Protein AF-A0A955B813-F1 (afdb_monomer_lite)

pLDDT: mean 74.56, std 20.33, range [25.52, 96.94]

Radius of gyration: 30.07 Å; chains: 1; bounding box: 102×84×74 Å

Foldseek 3Di:
DDDDDDDPDPDPDDDDDDDDPPPLPPQQLPPVSPNDNFQVSVQVLLVCLVVFPQVNVRVPPSGSAQVSLLCSACPRLVAALCPLGSPRDNDVVQVCQLVVLVQEPHPAFDTSNNQPSSSPRGHYPQSCVQGVDSRRFDRDDDDDDDDDDPPQRDQQLPLVSPNDNDQVSQLVLLVQLVVPDFDVSQVPVPPSHSAQVSLLCSQCVRLVAALCQLVSPQAREPVLVVQLVVLVQEPVPAFDTSSNQPSRSPRGHYVVSVVVRVVTGDYPPDGSPPDDPPPPPDCVVVVVVVVVVVVVVVVVVVVVVVVVVPPPDDDDD

Structure (mmCIF, N/CA/C/O backbone):
data_AF-A0A955B813-F1
#
_entry.id   AF-A0A955B813-F1
#
loop_
_atom_site.group_PDB
_atom_site.id
_atom_site.type_symbol
_atom_site.label_atom_id
_atom_site.label_alt_id
_atom_site.label_comp_id
_atom_site.label_asym_id
_atom_site.label_entity_id
_atom_site.label_seq_id
_atom_site.pdbx_PDB_ins_code
_atom_site.Cartn_x
_atom_site.Cartn_y
_atom_site.Cartn_z
_atom_site.occupancy
_atom_site.B_iso_or_equiv
_atom_site.auth_seq_id
_atom_site.auth_comp_id
_atom_site.auth_asym_id
_atom_site.auth_atom_id
_atom_site.pdbx_PDB_model_num
ATOM 1 N N . MET A 1 1 ? -25.768 -20.934 -40.808 1.00 38.19 1 MET A N 1
ATOM 2 C CA . MET A 1 1 ? -24.631 -21.877 -40.779 1.00 38.19 1 MET A CA 1
ATOM 3 C C . MET A 1 1 ? -23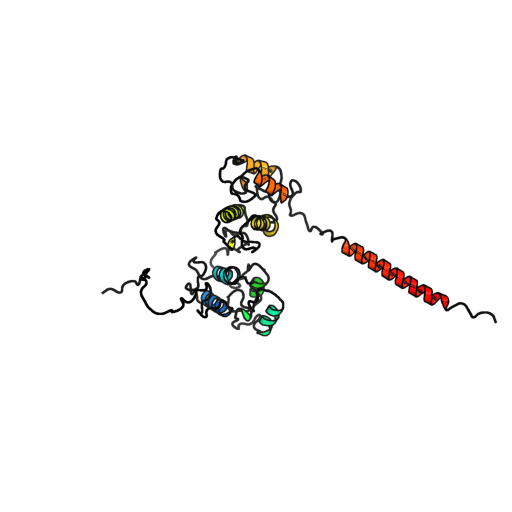.677 -21.358 -39.718 1.00 38.19 1 MET A C 1
ATOM 5 O O . MET A 1 1 ? -23.177 -20.253 -39.851 1.00 38.19 1 MET A O 1
ATOM 9 N N . PHE A 1 2 ? -23.651 -22.056 -38.587 1.00 33.91 2 PHE A N 1
ATOM 10 C CA . PHE A 1 2 ? -23.151 -21.607 -37.288 1.00 33.91 2 PHE A CA 1
ATOM 11 C C . PHE A 1 2 ? -21.616 -21.505 -37.256 1.00 33.91 2 PHE A C 1
ATOM 13 O O . PHE A 1 2 ? -20.950 -22.476 -37.601 1.00 33.91 2 PHE A O 1
ATOM 20 N N . LEU A 1 3 ? -21.067 -20.391 -36.760 1.00 36.25 3 LEU A N 1
ATOM 21 C CA . LEU A 1 3 ? -19.760 -20.386 -36.097 1.00 36.25 3 LEU A CA 1
ATOM 22 C C . LEU A 1 3 ? -19.994 -20.152 -34.604 1.00 36.25 3 LEU A C 1
ATOM 24 O O . LEU A 1 3 ? -20.399 -19.082 -34.158 1.00 36.25 3 LEU A O 1
ATOM 28 N N . THR A 1 4 ? -19.827 -21.233 -33.858 1.00 37.75 4 THR A N 1
ATOM 29 C CA . THR A 1 4 ? -20.052 -21.362 -32.424 1.00 37.75 4 THR A CA 1
ATOM 30 C C . THR A 1 4 ? -18.904 -20.774 -31.610 1.00 37.75 4 THR A C 1
ATOM 32 O O . THR A 1 4 ? -17.737 -21.092 -31.830 1.00 37.75 4 THR A O 1
ATOM 35 N N . LYS A 1 5 ? -19.299 -19.970 -30.619 1.00 39.78 5 LYS A N 1
ATOM 36 C CA . LYS A 1 5 ? -18.559 -19.565 -29.419 1.00 39.78 5 LYS A CA 1
ATOM 37 C C . LYS A 1 5 ? -17.674 -20.702 -28.884 1.00 39.78 5 LYS A C 1
ATOM 39 O O . LYS A 1 5 ? -18.194 -21.765 -28.544 1.00 39.78 5 LYS A O 1
ATOM 44 N N . ARG A 1 6 ? -16.367 -20.469 -28.743 1.00 38.31 6 ARG A N 1
ATOM 45 C CA . ARG A 1 6 ? -15.503 -21.300 -27.893 1.00 38.31 6 ARG A CA 1
ATOM 46 C C . ARG A 1 6 ? -15.611 -20.784 -26.461 1.00 38.31 6 ARG A C 1
ATOM 48 O O . ARG A 1 6 ? -14.938 -19.837 -26.084 1.00 38.31 6 ARG A O 1
ATOM 55 N N . PHE A 1 7 ? -16.514 -21.393 -25.701 1.00 32.94 7 PHE A N 1
ATOM 56 C CA . PHE A 1 7 ? -16.457 -21.387 -24.245 1.00 32.94 7 PHE A CA 1
ATOM 57 C C . PHE A 1 7 ? -15.224 -22.190 -23.816 1.00 32.94 7 PHE A C 1
ATOM 59 O O . PHE A 1 7 ? -15.042 -23.320 -24.275 1.00 32.94 7 PHE A O 1
ATOM 66 N N . LEU A 1 8 ? -14.387 -21.614 -22.953 1.00 33.66 8 LEU A N 1
ATOM 67 C CA . LEU A 1 8 ? -13.347 -22.348 -22.242 1.00 33.66 8 LEU A CA 1
ATOM 68 C C . LEU A 1 8 ? -14.061 -23.281 -21.249 1.00 33.66 8 LEU A C 1
ATOM 70 O O . LEU A 1 8 ? -14.577 -22.849 -20.222 1.00 33.66 8 LEU A O 1
ATOM 74 N N . ALA A 1 9 ? -14.206 -24.549 -21.625 1.00 30.33 9 ALA A N 1
ATOM 75 C CA . ALA A 1 9 ? -14.771 -25.577 -20.768 1.00 30.33 9 ALA A CA 1
ATOM 76 C C . ALA A 1 9 ? -13.697 -26.051 -19.782 1.00 30.33 9 ALA A C 1
ATOM 78 O O . ALA A 1 9 ? -12.630 -26.506 -20.191 1.00 30.33 9 ALA A O 1
ATOM 79 N N . ILE A 1 10 ? -14.017 -25.969 -18.490 1.00 41.56 10 ILE A N 1
ATOM 80 C CA . ILE A 1 10 ? -13.326 -26.667 -17.404 1.00 41.56 10 ILE A CA 1
ATOM 81 C C . ILE A 1 10 ? -13.363 -28.164 -17.729 1.00 41.56 10 ILE A C 1
ATOM 83 O O . ILE A 1 10 ? -14.408 -28.808 -17.631 1.00 41.56 10 ILE A O 1
ATOM 87 N N . ALA A 1 11 ? -12.230 -28.718 -18.153 1.00 34.38 11 ALA A N 1
ATOM 88 C CA . ALA A 1 11 ? -12.056 -30.151 -18.310 1.00 34.38 11 ALA A CA 1
ATOM 89 C C . ALA A 1 11 ? -11.338 -30.687 -17.067 1.00 34.38 11 ALA A C 1
ATOM 91 O O . ALA A 1 11 ? -10.121 -30.577 -16.942 1.00 34.38 11 ALA A O 1
ATOM 92 N N . VAL A 1 12 ? -12.099 -31.297 -16.155 1.00 39.91 12 VAL A N 1
ATOM 93 C CA . VAL A 1 12 ? -11.545 -32.264 -15.200 1.00 39.91 12 VAL A CA 1
ATOM 94 C C . VAL A 1 12 ? -11.114 -33.475 -16.027 1.00 39.91 12 VAL A C 1
ATOM 96 O O . VAL A 1 12 ? -11.929 -34.332 -16.366 1.00 39.9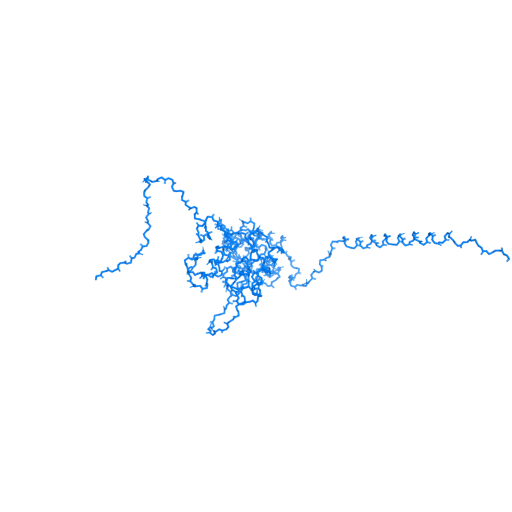1 12 VAL A O 1
ATOM 99 N N . VAL A 1 13 ? -9.846 -33.508 -16.435 1.00 39.25 13 VAL A N 1
ATOM 100 C CA . VAL A 1 13 ? -9.274 -34.662 -17.132 1.00 39.25 13 VAL A CA 1
ATOM 101 C C . VAL A 1 13 ? -8.875 -35.699 -16.089 1.00 39.25 13 VAL A C 1
ATOM 103 O O . VAL A 1 13 ? -7.989 -35.491 -15.265 1.00 39.25 13 VAL A O 1
ATOM 106 N N . SER A 1 14 ? -9.577 -36.827 -16.143 1.00 40.47 14 SER A N 1
ATOM 107 C CA . SER A 1 14 ? -9.301 -38.064 -15.424 1.00 40.47 14 SER A CA 1
ATOM 108 C C . SER A 1 14 ? -7.860 -38.532 -15.635 1.00 40.47 14 SER A C 1
ATOM 110 O O . SER A 1 14 ? -7.397 -38.667 -16.768 1.00 40.47 14 SER A O 1
ATOM 112 N N . ALA A 1 15 ? -7.179 -38.825 -14.530 1.00 46.91 15 ALA A N 1
ATOM 113 C CA . ALA A 1 15 ? -5.824 -39.346 -14.505 1.00 46.91 15 ALA A CA 1
ATOM 114 C C . ALA A 1 15 ? -5.739 -40.730 -15.167 1.00 46.91 15 ALA A C 1
ATOM 116 O O . ALA A 1 15 ? -6.202 -41.713 -14.593 1.00 46.91 15 ALA A O 1
ATOM 117 N N . GLN A 1 16 ? -5.096 -40.817 -16.335 1.00 39.56 16 GLN A N 1
ATOM 118 C CA . GLN A 1 16 ? -4.438 -42.041 -16.795 1.00 39.56 16 GLN A CA 1
ATOM 119 C C . GLN A 1 16 ? -3.380 -41.743 -17.873 1.00 39.56 16 GLN A C 1
ATOM 121 O O . GLN A 1 16 ? -3.688 -41.423 -19.014 1.00 39.56 16 GLN A O 1
ATOM 126 N N . ALA A 1 17 ? -2.123 -41.894 -17.447 1.00 44.94 17 ALA A N 1
ATOM 127 C CA . ALA A 1 17 ? -0.928 -42.238 -18.218 1.00 44.94 17 ALA A CA 1
ATOM 128 C C . ALA A 1 17 ? -0.548 -41.382 -19.443 1.00 44.94 17 ALA A C 1
ATOM 130 O O . ALA A 1 17 ? -0.755 -41.792 -20.577 1.00 44.94 17 ALA A O 1
ATOM 131 N N . PHE A 1 18 ? 0.209 -40.308 -19.205 1.00 42.81 18 PHE A N 1
ATOM 132 C CA . PHE A 1 18 ? 1.365 -39.949 -20.036 1.00 42.81 18 PHE A CA 1
ATOM 133 C C . PHE A 1 18 ? 2.499 -39.485 -19.116 1.00 42.81 18 PHE A C 1
ATOM 135 O O . PHE A 1 18 ? 2.242 -38.897 -18.068 1.00 42.81 18 PHE A O 1
ATOM 142 N N . GLY A 1 19 ? 3.733 -39.857 -19.469 1.00 35.28 19 GLY A N 1
ATOM 143 C CA . GLY A 1 19 ? 4.932 -39.714 -18.646 1.00 35.28 19 GLY A CA 1
ATOM 144 C C . GLY A 1 19 ? 5.132 -38.314 -18.076 1.00 35.28 19 GLY A C 1
ATOM 145 O O . GLY A 1 19 ? 4.646 -37.338 -18.636 1.00 35.28 19 GLY A O 1
ATOM 146 N N . SER A 1 20 ? 5.857 -38.271 -16.959 1.00 46.12 20 SER A N 1
ATOM 147 C CA . SER A 1 20 ? 6.290 -37.112 -16.176 1.00 46.12 20 SER A CA 1
ATOM 148 C C . SER A 1 20 ? 6.720 -35.912 -17.027 1.00 46.12 20 SER A C 1
ATOM 150 O O . SER A 1 20 ? 7.905 -35.636 -17.204 1.00 46.12 20 SER A O 1
ATOM 152 N N . ARG A 1 21 ? 5.744 -35.179 -17.553 1.00 45.16 21 ARG A N 1
ATOM 153 C CA . ARG A 1 21 ? 5.890 -33.795 -17.960 1.00 45.16 21 ARG A CA 1
ATOM 154 C C . ARG A 1 21 ? 5.712 -33.050 -16.652 1.00 45.16 21 ARG A C 1
ATOM 156 O O . ARG A 1 21 ? 4.610 -33.062 -16.107 1.00 45.16 21 ARG A O 1
ATOM 163 N N . ALA A 1 22 ? 6.814 -32.550 -16.093 1.00 47.47 22 ALA A N 1
ATOM 164 C CA . ALA A 1 22 ? 6.755 -31.610 -14.985 1.00 47.47 22 ALA A CA 1
ATOM 165 C C . ALA A 1 22 ? 5.645 -30.613 -15.325 1.00 47.47 22 ALA A C 1
ATOM 167 O O . ALA A 1 22 ? 5.671 -30.018 -16.406 1.00 47.47 22 ALA A O 1
ATOM 168 N N . LEU A 1 23 ? 4.605 -30.551 -14.492 1.00 48.22 23 LEU A N 1
ATOM 169 C CA . LEU A 1 23 ? 3.680 -29.434 -14.561 1.00 48.22 23 LEU A CA 1
ATOM 170 C C . LEU A 1 23 ? 4.587 -28.229 -14.357 1.00 48.22 23 LEU A C 1
ATOM 172 O O . LEU A 1 23 ? 5.196 -28.134 -13.295 1.00 48.22 23 LEU A O 1
ATOM 176 N N . ALA A 1 24 ? 4.806 -27.440 -15.414 1.00 52.75 24 ALA A N 1
ATOM 177 C CA . ALA A 1 24 ? 5.532 -26.190 -15.289 1.00 52.75 24 ALA A CA 1
ATOM 178 C C . ALA A 1 24 ? 4.859 -25.462 -14.131 1.00 52.75 24 ALA A C 1
ATOM 180 O O . ALA A 1 24 ? 3.637 -25.285 -14.150 1.00 52.75 24 ALA A O 1
ATOM 181 N N . GLU A 1 25 ? 5.623 -25.223 -13.072 1.00 57.16 25 GLU A N 1
ATOM 182 C CA . GLU A 1 25 ? 5.147 -24.460 -11.938 1.00 57.16 25 GLU A CA 1
ATOM 183 C C . GLU A 1 25 ? 4.685 -23.130 -12.519 1.00 57.16 25 GLU A C 1
ATOM 185 O O . GLU A 1 25 ? 5.474 -22.414 -13.128 1.00 57.16 25 GLU A O 1
ATOM 190 N N . ILE A 1 26 ? 3.378 -22.875 -12.477 1.00 69.19 26 ILE A N 1
ATOM 191 C CA . ILE A 1 26 ? 2.852 -21.589 -12.911 1.00 69.19 26 ILE A CA 1
ATOM 192 C C . ILE A 1 26 ? 3.290 -20.623 -11.821 1.00 69.19 26 ILE A C 1
ATOM 194 O O . ILE A 1 26 ? 2.676 -20.592 -10.756 1.00 69.19 26 ILE A O 1
ATOM 198 N N . ILE A 1 27 ? 4.386 -19.911 -12.067 1.00 83.50 27 ILE A N 1
ATOM 199 C CA . ILE A 1 27 ? 4.869 -18.846 -11.199 1.00 83.50 27 ILE A CA 1
ATOM 200 C C . ILE A 1 27 ? 4.044 -17.607 -11.565 1.00 83.50 27 ILE A C 1
ATOM 202 O O . ILE A 1 27 ? 4.141 -17.132 -12.695 1.00 83.50 27 ILE A O 1
ATOM 206 N N . PRO A 1 28 ? 3.181 -17.087 -10.673 1.00 82.06 28 PRO A N 1
ATOM 207 C CA . PRO A 1 28 ? 2.435 -15.868 -10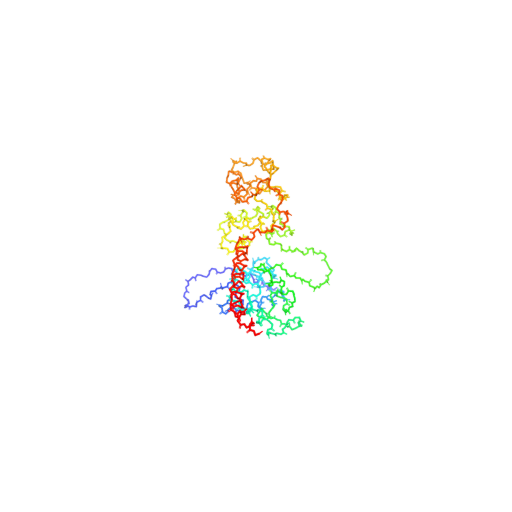.966 1.00 82.06 28 PRO A CA 1
ATOM 208 C C . PRO A 1 28 ? 3.404 -14.732 -11.312 1.00 82.06 28 PRO A C 1
ATOM 210 O O . PRO A 1 28 ? 4.398 -14.550 -10.612 1.00 82.06 28 PRO A O 1
ATOM 213 N N . GLY A 1 29 ? 3.137 -13.984 -12.379 1.00 86.62 29 GLY A N 1
ATOM 214 C CA . GLY A 1 29 ? 4.029 -12.921 -12.850 1.00 86.62 29 GLY A CA 1
ATOM 215 C C . GLY A 1 29 ? 5.210 -13.373 -13.720 1.00 86.62 29 GLY A C 1
ATOM 216 O O . GLY A 1 29 ? 5.896 -12.501 -14.228 1.00 86.62 29 GLY A O 1
ATOM 217 N N . ASP A 1 30 ? 5.440 -14.672 -13.940 1.00 93.00 30 ASP A N 1
ATOM 218 C CA . ASP A 1 30 ? 6.329 -15.156 -15.014 1.00 93.00 30 ASP A CA 1
ATOM 219 C C . ASP A 1 30 ? 5.538 -15.161 -16.331 1.00 93.00 30 ASP A C 1
ATOM 221 O O . ASP A 1 30 ? 4.790 -16.097 -16.643 1.00 93.00 30 ASP A O 1
ATOM 225 N N . PHE A 1 31 ? 5.630 -14.061 -17.075 1.00 91.56 31 PHE A N 1
ATOM 226 C CA . PHE A 1 31 ? 4.846 -13.844 -18.290 1.00 91.56 31 PHE A CA 1
ATOM 227 C C . PHE A 1 31 ? 5.490 -14.477 -19.519 1.00 91.56 31 PHE A C 1
ATOM 229 O O . PHE A 1 31 ? 4.793 -14.811 -20.484 1.00 91.56 31 PHE A O 1
ATOM 236 N N . ASN A 1 32 ? 6.810 -14.658 -19.502 1.00 91.31 32 ASN A N 1
ATOM 237 C CA . ASN A 1 32 ? 7.537 -15.274 -20.610 1.00 91.31 32 ASN A CA 1
ATOM 238 C C . ASN A 1 32 ? 7.642 -16.814 -20.486 1.00 91.31 32 ASN A C 1
ATOM 240 O O . ASN A 1 32 ? 8.006 -17.486 -21.459 1.00 91.31 32 ASN A O 1
ATOM 244 N N . GLY A 1 33 ? 7.265 -17.381 -19.336 1.00 91.50 33 GLY A N 1
ATOM 245 C CA . GLY A 1 33 ? 7.229 -18.814 -19.055 1.00 91.50 33 GLY A CA 1
ATOM 246 C C . GLY A 1 33 ? 8.612 -19.453 -18.928 1.00 91.50 33 GLY A C 1
ATOM 247 O O . GLY A 1 33 ? 8.750 -20.655 -19.200 1.00 91.50 33 GLY A O 1
ATOM 248 N N . ASN A 1 34 ? 9.645 -18.672 -18.593 1.00 90.81 34 ASN A N 1
ATOM 249 C CA . ASN A 1 34 ? 11.022 -19.157 -18.456 1.00 90.81 34 ASN A CA 1
ATOM 250 C C . ASN A 1 34 ? 11.288 -19.820 -17.089 1.00 90.81 34 ASN A C 1
ATOM 252 O O . ASN A 1 34 ? 12.368 -20.389 -16.890 1.00 90.81 34 ASN A O 1
ATOM 256 N N . GLY A 1 35 ? 10.308 -19.811 -16.182 1.00 89.75 35 GLY A N 1
ATOM 257 C CA . GLY A 1 35 ? 10.409 -20.360 -14.834 1.00 89.75 35 GLY A CA 1
ATOM 258 C C . GLY A 1 35 ? 11.140 -19.442 -13.854 1.00 89.75 35 GLY A C 1
ATOM 259 O O . GLY A 1 35 ? 11.557 -19.905 -12.791 1.00 89.75 35 GLY A O 1
ATOM 260 N N . MET A 1 36 ? 11.336 -18.175 -14.205 1.00 90.06 36 MET A N 1
ATOM 261 C CA . MET A 1 36 ? 11.933 -17.135 -13.377 1.00 90.06 36 MET A CA 1
ATOM 262 C C . MET A 1 36 ? 11.010 -15.923 -13.395 1.00 90.06 36 MET A C 1
ATOM 264 O O . MET A 1 36 ? 10.357 -15.648 -14.388 1.00 90.06 36 MET A O 1
ATOM 268 N N . ARG A 1 37 ? 10.949 -15.218 -12.269 1.00 91.25 37 ARG A N 1
ATOM 269 C CA . ARG A 1 37 ? 10.258 -13.938 -12.166 1.00 91.25 37 ARG A CA 1
ATOM 270 C C . ARG A 1 37 ? 11.332 -12.862 -12.102 1.00 91.25 37 ARG A C 1
ATOM 272 O O . ARG A 1 37 ? 11.965 -12.709 -11.056 1.00 91.25 37 ARG A O 1
ATOM 279 N N . ASP A 1 38 ? 11.606 -12.223 -13.234 1.00 93.25 38 ASP A N 1
ATOM 280 C CA . ASP A 1 38 ? 12.754 -11.328 -13.420 1.00 93.25 38 ASP A CA 1
ATOM 281 C C . ASP A 1 38 ? 12.385 -10.035 -14.173 1.00 93.25 38 ASP A C 1
ATOM 283 O O . ASP A 1 38 ? 11.218 -9.757 -14.448 1.00 93.25 38 ASP A O 1
ATOM 287 N N . THR A 1 39 ? 13.374 -9.187 -14.473 1.00 95.12 39 THR A N 1
ATOM 288 C CA . THR A 1 39 ? 13.121 -7.884 -15.108 1.00 95.12 39 THR A CA 1
ATOM 289 C C . THR A 1 39 ? 12.468 -8.013 -16.484 1.00 95.12 39 THR A C 1
ATOM 291 O O . THR A 1 39 ? 11.758 -7.099 -16.893 1.00 95.12 39 THR A O 1
ATOM 294 N N . ALA A 1 40 ? 12.647 -9.138 -17.188 1.00 95.56 40 ALA A N 1
ATOM 295 C CA . ALA A 1 40 ? 12.025 -9.340 -18.493 1.00 95.56 40 ALA A CA 1
ATOM 296 C C . ALA A 1 40 ? 10.498 -9.462 -18.387 1.00 95.56 40 ALA A C 1
ATOM 298 O O . ALA A 1 40 ? 9.790 -9.106 -19.328 1.00 95.56 40 ALA A O 1
ATOM 299 N N . ASP A 1 41 ? 9.971 -9.931 -17.255 1.00 95.69 41 ASP A N 1
ATOM 300 C CA . ASP A 1 41 ? 8.527 -9.955 -17.017 1.00 95.69 41 ASP A CA 1
ATOM 301 C C . ASP A 1 41 ? 7.970 -8.553 -16.755 1.00 95.69 41 ASP A C 1
ATOM 303 O O . ASP A 1 41 ? 6.884 -8.223 -17.228 1.00 95.69 41 ASP A O 1
ATOM 307 N N . LEU A 1 42 ? 8.727 -7.693 -16.067 1.00 93.88 42 LEU A N 1
ATOM 308 C CA . LEU A 1 42 ? 8.360 -6.285 -15.884 1.00 93.88 42 LEU A CA 1
ATOM 309 C C . LEU A 1 42 ? 8.392 -5.499 -17.196 1.00 93.88 42 LEU A C 1
ATOM 311 O O . LEU A 1 42 ? 7.511 -4.668 -17.430 1.00 93.88 42 LEU A O 1
ATOM 315 N N . ASP A 1 43 ? 9.346 -5.805 -18.075 1.00 95.81 43 ASP A N 1
ATOM 316 C CA . ASP A 1 43 ? 9.396 -5.239 -19.424 1.00 95.81 43 ASP A CA 1
ATOM 317 C C . ASP A 1 43 ? 8.169 -5.669 -20.248 1.00 95.81 43 ASP A C 1
ATOM 319 O O . ASP A 1 43 ? 7.555 -4.850 -20.935 1.00 95.81 43 ASP A O 1
ATOM 323 N N . LEU A 1 44 ? 7.752 -6.938 -20.140 1.00 94.75 44 LEU A N 1
ATOM 324 C CA . LEU A 1 44 ? 6.516 -7.425 -20.764 1.00 94.75 44 LEU A CA 1
ATOM 325 C C . LEU A 1 44 ? 5.269 -6.757 -20.186 1.00 94.75 44 LEU A C 1
ATOM 327 O O . LEU A 1 44 ? 4.339 -6.453 -20.934 1.00 94.75 44 LEU A O 1
ATOM 331 N N . LEU A 1 45 ? 5.251 -6.502 -18.879 1.00 92.56 45 LEU A N 1
ATOM 332 C CA . LEU A 1 45 ? 4.146 -5.818 -18.223 1.00 92.56 45 LEU A CA 1
ATOM 333 C C . LEU A 1 45 ? 4.033 -4.359 -18.689 1.00 92.56 45 LEU A C 1
ATOM 335 O O . LEU A 1 45 ? 2.930 -3.914 -18.997 1.00 92.56 45 LEU A O 1
ATOM 339 N N . ALA A 1 46 ? 5.157 -3.644 -18.832 1.00 93.56 46 ALA A N 1
ATOM 340 C CA . ALA A 1 46 ? 5.202 -2.290 -19.401 1.00 93.56 46 ALA A CA 1
ATOM 341 C C . ALA A 1 46 ? 4.664 -2.260 -20.845 1.00 93.56 46 ALA A C 1
ATOM 343 O O . ALA A 1 46 ? 3.794 -1.461 -21.197 1.00 93.56 46 ALA A O 1
ATOM 344 N N . GLU A 1 47 ? 5.126 -3.193 -21.681 1.00 94.06 47 GLU A N 1
ATOM 345 C CA . GLU A 1 47 ? 4.643 -3.358 -23.058 1.00 94.06 47 GLU A CA 1
ATOM 346 C C . GLU A 1 47 ? 3.135 -3.653 -23.107 1.00 94.06 47 GLU A C 1
ATOM 348 O O . GLU A 1 47 ? 2.396 -3.088 -23.924 1.00 94.06 47 GLU A O 1
ATOM 353 N N . GLY A 1 48 ? 2.656 -4.518 -22.213 1.00 91.75 48 GLY A N 1
ATOM 354 C CA . GLY A 1 48 ? 1.244 -4.842 -22.066 1.00 91.75 48 GLY A CA 1
ATOM 355 C C . GLY A 1 48 ? 0.407 -3.626 -21.683 1.00 91.75 48 GLY A C 1
ATOM 356 O O . GLY A 1 48 ? -0.629 -3.385 -22.302 1.00 91.75 48 GLY A O 1
ATOM 357 N N . MET A 1 49 ? 0.863 -2.832 -20.712 1.00 87.56 49 MET A N 1
ATOM 358 C CA . MET A 1 49 ? 0.161 -1.632 -20.240 1.00 87.56 49 MET A CA 1
ATOM 359 C C . MET A 1 49 ? 0.000 -0.604 -21.365 1.00 87.56 49 MET A C 1
ATOM 361 O O . MET A 1 49 ? -1.080 -0.043 -21.553 1.00 87.56 49 MET A O 1
ATOM 365 N N . VAL A 1 50 ? 1.041 -0.414 -22.179 1.00 88.44 50 VAL A N 1
ATOM 366 C CA . VAL A 1 50 ? 1.006 0.520 -23.316 1.00 88.44 50 VAL A CA 1
ATOM 367 C C . VAL A 1 50 ? 0.177 -0.017 -24.488 1.00 88.44 50 VAL A C 1
ATOM 369 O O . VAL A 1 50 ? -0.458 0.757 -25.209 1.00 88.44 50 VAL A O 1
ATOM 372 N N . SER A 1 51 ? 0.148 -1.336 -24.692 1.00 88.69 51 SER A N 1
ATOM 373 C CA . SER A 1 51 ? -0.637 -1.976 -25.758 1.00 88.69 51 SER A CA 1
ATOM 374 C C . SER A 1 51 ? -2.089 -2.302 -25.372 1.00 88.69 51 SER A C 1
ATOM 376 O O . SER A 1 51 ? -2.907 -2.549 -26.264 1.00 88.69 51 SER A O 1
ATOM 378 N N . GLY A 1 52 ? -2.430 -2.253 -24.081 1.00 85.00 52 GLY A N 1
ATOM 379 C CA . GLY A 1 52 ? -3.747 -2.599 -23.540 1.00 85.00 52 GLY A CA 1
ATOM 380 C C . GLY A 1 52 ? -4.029 -4.106 -23.508 1.00 85.00 52 GLY A C 1
ATOM 381 O O . GLY A 1 52 ? -5.174 -4.521 -23.714 1.00 85.00 52 GLY A O 1
ATOM 382 N N . ASP A 1 53 ? -3.001 -4.936 -23.316 1.00 86.25 53 ASP A N 1
ATOM 383 C CA . ASP A 1 53 ? -3.139 -6.395 -23.277 1.00 86.25 53 ASP A CA 1
ATOM 384 C C . ASP A 1 53 ? -3.568 -6.902 -21.891 1.00 86.25 53 ASP A C 1
ATOM 386 O O . ASP A 1 53 ? -2.753 -7.313 -21.070 1.00 86.25 53 ASP A O 1
ATOM 390 N N . ASN A 1 54 ? -4.879 -6.954 -21.644 1.00 87.38 54 ASN A N 1
ATOM 391 C CA . ASN A 1 54 ? -5.429 -7.465 -20.381 1.00 87.38 54 ASN A CA 1
ATOM 392 C C . ASN A 1 54 ? -5.141 -8.960 -20.113 1.00 87.38 54 ASN A C 1
ATOM 394 O O . ASN A 1 54 ? -5.595 -9.481 -19.098 1.00 87.38 54 ASN A O 1
ATOM 398 N N . SER A 1 55 ? -4.431 -9.687 -20.988 1.00 86.62 55 SER A N 1
ATOM 399 C CA . SER A 1 55 ? -3.995 -11.055 -20.670 1.00 86.62 55 SER A CA 1
ATOM 400 C C . SER A 1 55 ? -2.931 -11.117 -19.567 1.00 86.62 55 SER A C 1
ATOM 402 O O . SER A 1 55 ? -2.737 -12.192 -18.998 1.00 86.62 55 SER A O 1
ATOM 404 N N . LEU A 1 56 ? -2.299 -9.981 -19.240 1.00 87.75 56 LEU A N 1
ATOM 405 C CA . LEU A 1 56 ? -1.324 -9.839 -18.151 1.00 87.75 56 LEU A CA 1
ATOM 406 C C . LEU A 1 56 ? -1.926 -9.245 -16.861 1.00 87.75 56 LEU A C 1
ATOM 408 O O . LEU A 1 56 ? -1.174 -8.880 -15.965 1.00 87.75 56 LEU A O 1
ATOM 412 N N . ASP A 1 57 ? -3.256 -9.142 -16.762 1.00 86.25 57 ASP A N 1
ATOM 413 C CA . ASP A 1 57 ? -3.959 -8.763 -15.526 1.00 86.25 57 ASP A CA 1
ATOM 414 C C . ASP A 1 57 ? -3.665 -9.794 -14.420 1.00 86.25 57 ASP A C 1
ATOM 416 O O . ASP A 1 57 ? -4.055 -10.966 -14.506 1.00 86.25 57 ASP A O 1
ATOM 420 N N . LEU A 1 58 ? -2.930 -9.358 -13.399 1.00 83.38 58 LEU A N 1
ATOM 421 C CA . LEU A 1 58 ? -2.451 -10.183 -12.295 1.00 83.38 58 LEU A CA 1
ATOM 422 C C . LEU A 1 58 ? -3.387 -10.154 -11.094 1.00 83.38 58 LEU A C 1
ATOM 424 O O . LEU A 1 58 ? -3.469 -11.147 -10.366 1.00 83.38 58 LEU A O 1
ATOM 428 N N . ASN A 1 59 ? -4.056 -9.028 -10.856 1.00 72.12 59 ASN A N 1
ATOM 429 C CA . ASN A 1 59 ? -4.909 -8.863 -9.681 1.00 72.12 59 ASN A CA 1
ATOM 430 C C . ASN A 1 59 ? -6.356 -9.351 -9.930 1.00 72.12 59 ASN A C 1
ATOM 432 O O . ASN A 1 59 ? -7.128 -9.518 -8.979 1.00 72.12 59 ASN A O 1
ATOM 436 N N . GLY A 1 60 ? -6.706 -9.635 -11.188 1.00 80.38 60 GLY A N 1
ATOM 437 C CA . GLY A 1 60 ? -7.992 -10.177 -11.614 1.00 80.38 60 GLY A CA 1
ATOM 438 C C . GLY A 1 60 ? -9.129 -9.154 -11.626 1.00 80.38 60 GLY A C 1
ATOM 439 O O . GLY A 1 60 ? -10.298 -9.558 -11.574 1.00 80.38 60 GLY A O 1
ATOM 440 N N . ASP A 1 61 ? -8.818 -7.855 -11.659 1.00 75.88 61 ASP A N 1
ATOM 441 C CA . ASP A 1 61 ? -9.800 -6.763 -11.690 1.00 75.88 61 ASP A CA 1
ATOM 442 C C . ASP A 1 61 ? -10.370 -6.489 -13.099 1.00 75.88 61 ASP A C 1
ATOM 444 O O . ASP A 1 61 ? -11.344 -5.742 -13.258 1.00 75.88 61 ASP A O 1
ATOM 448 N N . GLY A 1 62 ? -9.831 -7.166 -14.116 1.00 82.44 62 GLY A N 1
ATOM 449 C CA . GLY A 1 62 ? -10.249 -7.111 -15.510 1.00 82.44 62 GLY A CA 1
ATOM 450 C C . GLY A 1 62 ? -9.536 -6.047 -16.343 1.00 82.44 62 GLY A C 1
ATOM 451 O O . GLY A 1 62 ? -9.911 -5.873 -17.511 1.00 82.44 62 GLY A O 1
ATOM 452 N N . SER A 1 63 ? -8.556 -5.330 -15.785 1.00 84.44 63 SER A N 1
ATOM 453 C CA . SER A 1 63 ? -7.837 -4.240 -16.453 1.00 84.44 63 SER A CA 1
ATOM 454 C C . SER A 1 63 ? -6.340 -4.315 -16.182 1.00 84.44 63 SER A C 1
ATOM 456 O O . SER A 1 63 ? -5.937 -4.188 -15.039 1.00 84.44 63 SER A O 1
ATOM 458 N N . LEU A 1 64 ? -5.504 -4.375 -17.222 1.00 84.44 64 LEU A N 1
ATOM 459 C CA . LEU A 1 64 ? -4.061 -4.236 -17.031 1.00 84.44 64 LEU A CA 1
ATOM 460 C C . LEU A 1 64 ? -3.691 -2.768 -16.761 1.00 84.44 64 LEU A C 1
ATOM 462 O O . LEU A 1 64 ? -3.861 -1.913 -17.634 1.00 84.44 64 LEU A O 1
ATOM 466 N N . ASN A 1 65 ? -3.212 -2.468 -15.556 1.00 78.00 65 ASN A N 1
ATOM 467 C CA . ASN A 1 65 ? -2.858 -1.118 -15.119 1.00 78.00 65 ASN A CA 1
ATOM 468 C C . ASN A 1 65 ? -1.747 -1.113 -14.050 1.00 78.00 65 ASN A C 1
ATOM 470 O O . ASN A 1 65 ? -1.186 -2.148 -13.699 1.00 78.00 65 ASN A O 1
ATOM 474 N N . ASP A 1 66 ? -1.439 0.061 -13.492 1.00 78.38 66 ASP A N 1
ATOM 475 C CA . ASP A 1 66 ? -0.412 0.223 -12.452 1.00 78.38 66 ASP A CA 1
ATOM 476 C C . ASP A 1 66 ? -0.627 -0.696 -11.239 1.00 78.38 66 ASP A C 1
ATOM 478 O O . ASP A 1 66 ? 0.334 -1.048 -10.556 1.00 78.38 66 ASP A O 1
ATOM 482 N N . ARG A 1 67 ? -1.868 -1.127 -10.960 1.00 70.00 67 ARG A N 1
ATOM 483 C CA . ARG A 1 67 ? -2.150 -2.092 -9.888 1.00 70.00 67 ARG A CA 1
ATOM 484 C C . ARG A 1 67 ? -1.503 -3.448 -10.141 1.00 70.00 67 ARG A C 1
ATOM 486 O O . ARG A 1 67 ? -1.047 -4.056 -9.179 1.00 70.00 67 ARG A O 1
ATOM 493 N N . ASP A 1 68 ? -1.435 -3.905 -11.385 1.00 83.19 68 ASP A N 1
ATOM 494 C CA . ASP A 1 68 ? -0.759 -5.155 -11.740 1.00 83.19 68 ASP A CA 1
ATOM 495 C C . ASP A 1 68 ? 0.749 -5.016 -11.588 1.00 83.19 68 ASP A C 1
ATOM 497 O O . ASP A 1 68 ? 1.408 -5.914 -11.072 1.00 83.19 68 ASP A O 1
ATOM 501 N N . ARG A 1 69 ? 1.295 -3.855 -11.968 1.00 85.69 69 ARG A N 1
ATOM 502 C CA . ARG A 1 69 ? 2.722 -3.550 -11.802 1.00 85.69 69 ARG A CA 1
ATOM 503 C C . ARG A 1 69 ? 3.119 -3.496 -10.336 1.00 85.69 69 ARG A C 1
ATOM 505 O O . ARG A 1 69 ? 4.108 -4.110 -9.948 1.00 85.69 69 ARG A O 1
ATOM 512 N N . ILE A 1 70 ? 2.322 -2.820 -9.513 1.00 75.69 70 ILE A N 1
ATOM 513 C CA . ILE A 1 70 ? 2.499 -2.795 -8.059 1.00 75.69 70 ILE A CA 1
ATOM 514 C C . ILE A 1 70 ? 2.427 -4.216 -7.502 1.00 75.69 70 ILE A C 1
ATOM 516 O O . ILE A 1 70 ? 3.330 -4.608 -6.769 1.00 75.69 70 ILE A O 1
ATOM 520 N N . TYR A 1 71 ? 1.421 -4.992 -7.916 1.00 75.19 71 TYR A N 1
ATOM 521 C CA . TYR A 1 71 ? 1.257 -6.374 -7.479 1.00 75.19 71 TYR A CA 1
ATOM 522 C C . TYR A 1 71 ? 2.457 -7.253 -7.855 1.00 75.19 71 TYR A C 1
ATOM 524 O O . TYR A 1 71 ? 2.930 -8.060 -7.057 1.00 75.19 71 TYR A O 1
ATOM 532 N N . TRP A 1 72 ? 3.015 -7.076 -9.053 1.00 87.56 72 TRP A N 1
ATOM 533 C CA . TRP A 1 72 ? 4.214 -7.799 -9.462 1.00 87.56 72 TRP A CA 1
ATOM 534 C C . TRP A 1 72 ? 5.423 -7.431 -8.592 1.00 87.56 72 TRP A C 1
ATOM 536 O O . TRP A 1 72 ? 6.084 -8.313 -8.044 1.00 87.56 72 TRP A O 1
ATOM 546 N N . VAL A 1 73 ? 5.715 -6.135 -8.451 1.00 83.44 73 VAL A N 1
ATOM 547 C CA . VAL A 1 73 ? 6.925 -5.638 -7.771 1.00 83.44 73 VAL A CA 1
ATOM 548 C C . VAL A 1 73 ? 6.867 -5.922 -6.273 1.00 83.44 73 VAL A C 1
ATOM 550 O O . VAL A 1 73 ? 7.805 -6.487 -5.708 1.00 83.44 73 VAL A O 1
ATOM 553 N N . GLN A 1 74 ? 5.766 -5.557 -5.625 1.00 72.31 74 GLN A N 1
ATOM 554 C CA . GLN A 1 74 ? 5.666 -5.574 -4.169 1.00 72.31 74 GLN A CA 1
ATOM 555 C C . GLN A 1 74 ? 5.209 -6.939 -3.651 1.00 72.31 74 GLN A C 1
ATOM 557 O O . GLN A 1 74 ? 5.833 -7.479 -2.740 1.00 72.31 74 GLN A O 1
ATOM 562 N N . ASP A 1 75 ? 4.170 -7.526 -4.245 1.00 68.81 75 ASP A N 1
ATOM 563 C CA . ASP A 1 75 ? 3.509 -8.710 -3.692 1.00 68.81 75 ASP A CA 1
ATOM 564 C C . ASP A 1 75 ? 4.124 -10.019 -4.203 1.00 68.81 75 ASP A C 1
ATOM 566 O O . ASP A 1 75 ? 4.322 -10.968 -3.442 1.00 68.81 75 ASP A O 1
ATOM 570 N N . LEU A 1 76 ? 4.438 -10.089 -5.499 1.00 80.50 76 LEU A N 1
ATOM 571 C CA . LEU A 1 76 ? 4.971 -11.304 -6.115 1.00 80.50 76 LEU A CA 1
ATOM 572 C C . LEU A 1 76 ? 6.490 -11.411 -5.968 1.00 80.50 76 LEU A C 1
ATOM 574 O O . LEU A 1 76 ? 7.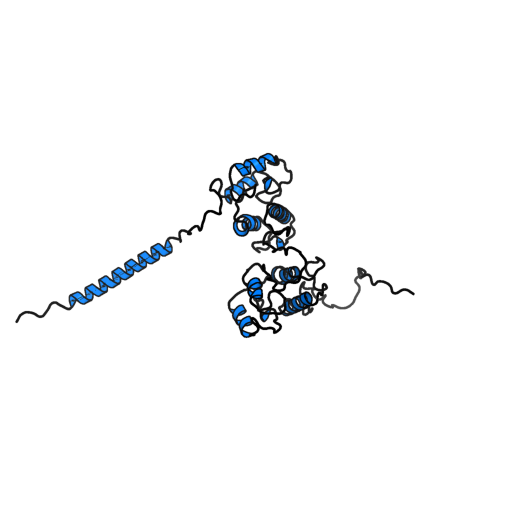001 -12.478 -5.613 1.00 80.50 76 LEU A O 1
ATOM 578 N N . SER A 1 77 ? 7.210 -10.329 -6.248 1.00 79.69 77 SER A N 1
ATOM 579 C CA . SER A 1 77 ? 8.676 -10.321 -6.289 1.00 79.69 77 SER A CA 1
ATOM 580 C C . SER A 1 77 ? 9.330 -9.825 -5.003 1.00 79.69 77 SER A C 1
ATOM 582 O O . SER A 1 77 ? 10.529 -10.035 -4.832 1.00 79.69 77 SER A O 1
ATOM 584 N N . ASN A 1 78 ? 8.560 -9.230 -4.084 1.00 75.12 78 ASN A N 1
ATOM 585 C CA . ASN A 1 78 ? 9.050 -8.692 -2.812 1.00 75.12 78 ASN A CA 1
ATOM 586 C C . ASN A 1 78 ? 10.283 -7.780 -2.990 1.00 75.12 78 ASN A C 1
ATOM 588 O O . ASN A 1 78 ? 11.293 -7.919 -2.297 1.00 75.12 78 ASN A O 1
ATOM 592 N N . THR A 1 79 ? 10.202 -6.876 -3.967 1.00 78.81 79 THR A N 1
ATOM 593 C CA . THR A 1 79 ? 11.238 -5.892 -4.301 1.00 78.81 79 THR A CA 1
ATOM 594 C C . THR A 1 79 ? 10.653 -4.468 -4.256 1.00 78.81 79 THR A C 1
ATOM 596 O O . THR A 1 79 ? 9.530 -4.241 -3.792 1.00 78.81 79 THR A O 1
ATOM 599 N N . PHE A 1 80 ? 11.429 -3.479 -4.689 1.00 78.75 80 PHE A N 1
ATOM 600 C CA . PHE A 1 80 ? 11.098 -2.065 -4.670 1.00 78.75 80 PHE A CA 1
ATOM 601 C C . PHE A 1 80 ? 11.090 -1.512 -6.090 1.00 78.75 80 PHE A C 1
ATOM 603 O O . PHE A 1 80 ? 11.924 -1.862 -6.918 1.00 78.75 80 PHE A O 1
ATOM 610 N N . PHE A 1 81 ? 10.201 -0.559 -6.353 1.00 81.44 81 PHE A N 1
ATOM 611 C CA . PHE A 1 81 ? 10.425 0.347 -7.473 1.00 81.44 81 PHE A CA 1
ATOM 612 C C . PHE A 1 81 ? 11.758 1.061 -7.246 1.00 81.44 81 PHE A C 1
ATOM 614 O O . PHE A 1 81 ? 12.018 1.533 -6.137 1.00 81.44 81 PHE A O 1
ATOM 621 N N . GLY A 1 82 ? 12.616 1.096 -8.261 1.00 82.75 82 GLY A N 1
ATOM 622 C CA . GLY A 1 82 ? 13.994 1.545 -8.083 1.00 82.75 82 GLY A CA 1
ATOM 623 C C . GLY A 1 82 ? 15.032 0.426 -8.088 1.00 82.75 82 GLY A C 1
ATOM 624 O O . GLY A 1 82 ? 16.138 0.662 -8.566 1.00 82.75 82 GLY A O 1
ATOM 625 N N . ASP A 1 83 ? 14.696 -0.765 -7.579 1.00 84.50 83 ASP A N 1
ATOM 626 C CA . ASP A 1 83 ? 15.595 -1.929 -7.535 1.00 84.50 83 ASP A CA 1
ATOM 627 C C . ASP A 1 83 ? 15.724 -2.506 -8.950 1.00 84.50 83 ASP A C 1
ATOM 629 O O . ASP A 1 83 ? 14.934 -3.329 -9.414 1.00 84.50 83 ASP A O 1
ATOM 633 N N . SER A 1 84 ? 16.687 -1.977 -9.693 1.00 90.50 84 SER A N 1
ATOM 634 C CA . SER A 1 84 ? 16.820 -2.178 -11.136 1.00 90.50 84 SER A CA 1
ATOM 635 C C . SER A 1 84 ? 17.492 -3.506 -11.463 1.00 90.50 84 SER A C 1
ATOM 637 O O . SER A 1 84 ? 17.388 -3.990 -12.591 1.00 90.50 84 SER A O 1
ATOM 639 N N . ASN A 1 85 ? 18.184 -4.098 -10.488 1.00 89.88 85 ASN A N 1
ATOM 640 C CA . ASN A 1 85 ? 18.825 -5.402 -10.617 1.00 89.88 85 ASN A CA 1
ATOM 641 C C . ASN A 1 85 ? 18.043 -6.541 -9.918 1.00 89.88 85 ASN A C 1
ATOM 643 O O . ASN A 1 85 ? 18.449 -7.699 -10.049 1.00 89.88 85 ASN A O 1
ATOM 647 N N . LEU A 1 86 ? 16.931 -6.219 -9.244 1.00 89.75 86 LEU A N 1
ATOM 648 C CA . LEU A 1 86 ? 16.071 -7.118 -8.467 1.00 89.75 86 LEU A CA 1
ATOM 649 C C . LEU A 1 86 ? 16.825 -7.900 -7.379 1.00 89.75 86 LEU A C 1
ATOM 651 O O . LEU A 1 86 ? 16.515 -9.066 -7.114 1.00 89.75 86 LEU A O 1
ATOM 655 N N . ASP A 1 87 ? 17.829 -7.288 -6.746 1.00 83.25 87 ASP A N 1
ATOM 656 C CA . ASP A 1 87 ? 18.603 -7.923 -5.671 1.00 83.25 87 ASP A CA 1
ATOM 657 C C . ASP A 1 87 ? 17.951 -7.809 -4.278 1.00 83.25 87 ASP A C 1
ATOM 659 O O . ASP A 1 87 ? 18.473 -8.334 -3.281 1.00 83.25 87 ASP A O 1
ATOM 663 N N . GLY A 1 88 ? 16.769 -7.191 -4.223 1.00 78.88 88 GLY A N 1
ATOM 664 C CA . GLY A 1 88 ? 15.969 -6.973 -3.025 1.00 78.88 88 GLY A CA 1
ATOM 665 C C . GLY A 1 88 ? 16.386 -5.724 -2.252 1.00 78.88 88 GLY A C 1
ATOM 666 O O . GLY A 1 88 ? 15.987 -5.567 -1.091 1.00 78.88 88 GLY A O 1
ATOM 667 N N . LYS A 1 89 ? 17.212 -4.853 -2.837 1.00 77.88 89 LYS A N 1
ATOM 668 C CA . LYS A 1 89 ? 17.646 -3.593 -2.236 1.00 77.88 89 LYS A CA 1
ATOM 669 C C . LYS A 1 89 ? 17.514 -2.473 -3.248 1.00 77.88 89 LYS A C 1
ATOM 671 O O . LYS A 1 89 ? 17.821 -2.628 -4.412 1.00 77.88 89 LYS A O 1
ATOM 676 N N . LEU A 1 90 ? 17.107 -1.313 -2.748 1.00 79.06 90 LEU A N 1
ATOM 677 C CA . LEU A 1 90 ? 17.242 -0.055 -3.462 1.00 79.06 90 LEU A CA 1
ATOM 678 C C . LEU A 1 90 ? 18.480 0.663 -2.926 1.00 79.06 90 LEU A C 1
ATOM 680 O O . LEU A 1 90 ? 18.442 1.235 -1.828 1.00 79.06 90 LEU A O 1
ATOM 684 N N . ASP A 1 91 ? 19.582 0.622 -3.666 1.00 74.00 91 ASP A N 1
ATOM 685 C CA . ASP A 1 91 ? 20.817 1.288 -3.271 1.00 74.00 91 ASP A CA 1
ATOM 686 C C . ASP A 1 91 ? 21.541 1.989 -4.435 1.00 74.00 91 ASP A C 1
ATOM 688 O O . ASP A 1 91 ? 20.982 2.303 -5.488 1.00 74.00 91 ASP A O 1
ATOM 692 N N . SER A 1 92 ? 22.789 2.398 -4.203 1.00 79.81 92 SER A N 1
ATOM 693 C CA . SER A 1 92 ? 23.549 3.138 -5.207 1.00 79.81 92 SER A CA 1
ATOM 694 C C . SER A 1 92 ? 23.939 2.285 -6.416 1.00 79.81 92 SER A C 1
ATOM 696 O O . SER A 1 92 ? 24.252 2.864 -7.459 1.00 79.81 92 SER A O 1
ATOM 698 N N . ALA A 1 93 ? 23.922 0.954 -6.310 1.00 82.56 93 ALA A N 1
ATOM 699 C CA . ALA A 1 93 ? 24.162 0.052 -7.428 1.00 82.56 93 ALA A CA 1
ATOM 700 C C . ALA A 1 93 ? 23.072 0.196 -8.498 1.00 82.56 93 ALA A C 1
ATOM 702 O O . ALA A 1 93 ? 23.411 0.272 -9.680 1.00 82.56 93 ALA A O 1
ATOM 703 N N . ASP A 1 94 ? 21.810 0.346 -8.093 1.00 83.94 94 ASP A N 1
ATOM 704 C CA . ASP A 1 94 ? 20.684 0.572 -9.007 1.00 83.94 94 ASP A CA 1
ATOM 705 C C . ASP A 1 94 ? 20.822 1.886 -9.760 1.00 83.94 94 ASP A C 1
ATOM 707 O O . ASP A 1 94 ? 20.725 1.940 -10.984 1.00 83.94 94 ASP A O 1
ATOM 711 N N . MET A 1 95 ? 21.151 2.956 -9.034 1.00 82.56 95 MET A N 1
ATOM 712 C CA . MET A 1 95 ? 21.352 4.275 -9.634 1.00 82.56 95 MET A CA 1
ATOM 713 C C . MET A 1 95 ? 22.504 4.256 -10.642 1.00 82.56 95 MET A C 1
ATOM 715 O O . MET A 1 95 ? 22.409 4.836 -11.723 1.00 82.56 95 MET A O 1
ATOM 719 N N . VAL A 1 96 ? 23.604 3.575 -10.310 1.00 90.06 96 VAL A N 1
ATOM 720 C CA . VAL A 1 96 ? 24.729 3.404 -11.238 1.00 90.06 96 VAL A CA 1
ATOM 721 C C . VAL A 1 96 ? 24.296 2.617 -12.475 1.00 90.06 96 VAL A C 1
ATOM 723 O O . VAL A 1 96 ? 24.700 2.987 -13.579 1.00 90.06 96 VAL A O 1
ATOM 726 N N . LEU A 1 97 ? 23.467 1.582 -12.312 1.00 87.88 97 LEU A N 1
ATOM 727 C CA . LEU A 1 97 ? 22.948 0.778 -13.415 1.00 87.88 97 LEU A CA 1
ATOM 728 C C . LEU A 1 97 ? 22.119 1.634 -14.383 1.00 87.88 97 LEU A C 1
ATOM 730 O O . LEU A 1 97 ? 22.483 1.733 -15.558 1.00 87.88 97 LEU A O 1
ATOM 734 N N . VAL A 1 98 ? 21.097 2.342 -13.897 1.00 90.25 98 VAL A N 1
ATOM 735 C CA . VAL A 1 98 ? 20.189 3.120 -14.763 1.00 90.25 98 VAL A CA 1
ATOM 736 C C . VAL A 1 98 ? 20.871 4.330 -15.406 1.00 90.25 98 VAL A C 1
ATOM 738 O O . VAL A 1 98 ? 20.681 4.605 -16.592 1.00 90.25 98 VAL A O 1
ATOM 741 N N . PHE A 1 99 ? 21.768 5.024 -14.693 1.00 87.62 99 PHE A N 1
ATOM 742 C CA . PHE A 1 99 ? 22.521 6.128 -15.298 1.00 87.62 99 PHE A CA 1
ATOM 743 C C . PHE A 1 99 ? 23.577 5.646 -16.299 1.00 87.62 99 PHE A C 1
ATOM 745 O O . PHE A 1 99 ? 23.904 6.384 -17.233 1.00 87.62 99 PHE A O 1
ATOM 752 N N . SER A 1 100 ? 24.083 4.414 -16.169 1.00 91.94 100 SER A N 1
ATOM 753 C CA . SER A 1 100 ? 24.997 3.837 -17.163 1.00 91.94 100 SER A CA 1
ATOM 754 C C . SER A 1 100 ? 24.314 3.553 -18.506 1.00 91.94 100 SER A C 1
ATOM 756 O O . SER A 1 100 ? 24.973 3.635 -19.545 1.00 91.94 100 SER A O 1
ATOM 758 N N . ALA A 1 101 ? 22.994 3.329 -18.506 1.00 91.12 101 ALA A N 1
ATOM 759 C CA . ALA A 1 101 ? 22.203 3.140 -19.721 1.00 91.12 101 ALA A CA 1
ATOM 760 C C . ALA A 1 101 ? 22.074 4.422 -20.563 1.00 91.12 101 ALA A C 1
ATOM 762 O O . ALA A 1 101 ? 21.799 4.346 -21.757 1.00 91.12 101 ALA A O 1
ATOM 763 N N . SER A 1 102 ? 22.323 5.602 -19.976 1.00 91.50 102 SER A N 1
ATOM 764 C CA . SER A 1 102 ? 22.259 6.906 -20.661 1.00 91.50 102 SER A CA 1
ATOM 765 C C . SER A 1 102 ? 20.891 7.247 -21.279 1.00 91.50 102 SER A C 1
ATOM 767 O O . SER A 1 102 ? 20.830 8.027 -22.228 1.00 91.50 102 SER A O 1
ATOM 769 N N . LYS A 1 103 ? 19.797 6.694 -20.735 1.00 91.75 103 LYS A N 1
ATOM 770 C CA . LYS A 1 103 ? 18.422 6.903 -21.231 1.00 91.75 103 LYS A CA 1
ATOM 771 C C . LYS A 1 103 ? 17.620 7.968 -20.478 1.00 91.75 103 LYS A C 1
ATOM 773 O O . LYS A 1 103 ? 16.537 8.324 -20.934 1.00 91.75 103 LYS A O 1
ATOM 778 N N . PHE A 1 104 ? 18.167 8.510 -19.388 1.00 91.62 104 PHE A N 1
ATOM 779 C CA . PHE A 1 104 ? 17.494 9.511 -18.561 1.00 91.62 104 PHE A CA 1
ATOM 780 C C . PHE A 1 104 ? 17.109 10.768 -19.357 1.00 91.62 104 PHE A C 1
ATOM 782 O O . PHE A 1 104 ? 17.979 11.393 -19.970 1.00 91.62 104 PHE A O 1
ATOM 789 N N . GLU A 1 105 ? 15.830 11.151 -19.311 1.00 89.56 105 GLU A N 1
ATOM 790 C CA . GLU A 1 105 ? 15.256 12.315 -20.012 1.00 89.56 105 GLU A CA 1
ATOM 791 C C . GLU A 1 105 ? 15.482 12.261 -21.536 1.00 89.56 105 GLU A C 1
ATOM 793 O O . GLU A 1 105 ? 15.576 13.281 -22.230 1.00 89.56 105 GLU A O 1
ATOM 798 N N . THR A 1 106 ? 15.588 11.045 -22.079 1.00 90.12 106 THR A N 1
ATOM 799 C CA . THR A 1 106 ? 15.637 10.804 -23.522 1.00 90.12 106 THR A CA 1
ATOM 800 C C . THR A 1 106 ? 14.280 10.326 -24.037 1.00 90.12 106 THR A C 1
ATOM 802 O O . THR A 1 106 ? 13.383 9.965 -23.287 1.00 90.12 106 THR A O 1
ATOM 805 N N . SER A 1 107 ? 14.121 10.319 -25.361 1.00 87.88 107 SER A N 1
ATOM 806 C CA . SER A 1 107 ? 12.943 9.724 -26.016 1.00 87.88 107 SER A CA 1
ATOM 807 C C . SER A 1 107 ? 13.140 8.248 -26.379 1.00 87.88 107 SER A C 1
ATOM 809 O O . SER A 1 107 ? 12.313 7.672 -27.089 1.00 87.88 107 SER A O 1
ATOM 811 N N . GLU A 1 108 ? 14.257 7.654 -25.955 1.00 94.12 108 GLU A N 1
ATOM 812 C CA . GLU A 1 108 ? 14.536 6.242 -26.188 1.00 94.12 108 GLU A CA 1
ATOM 813 C C . GLU A 1 108 ? 13.723 5.376 -25.229 1.00 94.12 108 GLU A C 1
ATOM 815 O O . GLU A 1 108 ? 13.443 5.771 -24.101 1.00 94.12 108 GLU A O 1
ATOM 820 N N . ARG A 1 109 ? 13.347 4.180 -25.689 1.00 94.25 109 ARG A N 1
ATOM 821 C CA . ARG A 1 109 ? 12.618 3.234 -24.846 1.00 94.25 109 ARG A CA 1
ATOM 822 C C . ARG A 1 109 ? 13.537 2.698 -23.755 1.00 94.25 109 ARG A C 1
ATOM 824 O O . ARG A 1 109 ? 14.638 2.242 -24.087 1.00 94.25 109 ARG A O 1
ATOM 831 N N . ALA A 1 110 ? 13.084 2.709 -22.512 1.00 95.50 110 ALA A N 1
ATOM 832 C CA . ALA A 1 110 ? 13.777 2.115 -21.376 1.00 95.50 110 ALA A CA 1
ATOM 833 C C . ALA A 1 110 ? 13.086 0.818 -20.929 1.00 95.50 110 ALA A C 1
ATOM 835 O O . ALA A 1 110 ? 11.891 0.631 -21.142 1.00 95.50 110 ALA A O 1
ATOM 836 N N . THR A 1 111 ? 13.885 -0.088 -20.377 1.00 95.88 111 THR A N 1
ATOM 837 C CA . THR A 1 111 ? 13.453 -1.284 -19.636 1.00 95.88 111 THR A CA 1
ATOM 838 C C . THR A 1 111 ? 13.479 -0.997 -18.138 1.00 95.88 111 THR A C 1
ATOM 840 O O . THR A 1 111 ? 14.053 0.012 -17.711 1.00 95.88 111 THR A O 1
ATOM 843 N N . TRP A 1 112 ? 12.950 -1.906 -17.320 1.00 94.25 112 TRP A N 1
ATOM 844 C CA . TRP A 1 112 ? 13.030 -1.799 -15.860 1.00 94.25 112 TRP A CA 1
ATOM 845 C C . TRP A 1 112 ? 14.470 -1.589 -15.369 1.00 94.25 112 TRP A C 1
ATOM 847 O O . TRP A 1 112 ? 14.753 -0.678 -14.591 1.00 94.25 112 TRP A O 1
ATOM 857 N N . ALA A 1 113 ? 15.404 -2.398 -15.881 1.00 94.94 113 ALA A N 1
ATOM 858 C CA . ALA A 1 113 ? 16.818 -2.341 -15.509 1.00 94.94 113 ALA A CA 1
ATOM 859 C C . ALA A 1 113 ? 17.526 -1.059 -15.989 1.00 94.94 113 ALA A C 1
ATOM 861 O O . ALA A 1 113 ? 18.626 -0.739 -15.536 1.00 94.94 113 ALA A O 1
ATOM 862 N N . GLU A 1 114 ? 16.911 -0.329 -16.919 1.00 94.75 114 GLU A N 1
ATOM 863 C CA . GLU A 1 114 ? 17.404 0.941 -17.454 1.00 94.75 114 GLU A CA 1
ATOM 864 C C . GLU A 1 114 ? 16.657 2.155 -16.885 1.00 94.75 114 GLU A C 1
ATOM 866 O O . GLU A 1 114 ? 16.997 3.280 -17.254 1.00 94.75 114 GLU A O 1
ATOM 871 N N . GLY A 1 115 ? 15.690 1.938 -15.986 1.00 90.31 115 GLY A N 1
ATOM 872 C CA . GLY A 1 115 ? 15.029 2.981 -15.207 1.00 90.31 115 GLY A CA 1
ATOM 873 C C . GLY A 1 115 ? 13.544 3.209 -15.488 1.00 90.31 115 GLY A C 1
ATOM 874 O O . GLY A 1 115 ? 12.998 4.105 -14.860 1.00 90.31 115 GLY A O 1
ATOM 875 N N . ASP A 1 116 ? 12.890 2.427 -16.359 1.00 92.38 116 ASP A N 1
ATOM 876 C CA . ASP A 1 116 ? 11.424 2.475 -16.555 1.00 92.38 116 ASP A CA 1
ATOM 877 C C . ASP A 1 116 ? 10.709 1.781 -15.388 1.00 92.38 116 ASP A C 1
ATOM 879 O O . ASP A 1 116 ? 10.287 0.621 -15.459 1.00 92.38 116 ASP A O 1
ATOM 883 N N . TRP A 1 117 ? 10.628 2.456 -14.249 1.00 89.19 117 TRP A N 1
ATOM 884 C CA . TRP A 1 117 ? 9.995 1.895 -13.059 1.00 89.19 117 TRP A CA 1
ATOM 885 C C . TRP A 1 117 ? 8.485 2.105 -13.086 1.00 89.19 117 TRP A C 1
ATOM 887 O O . TRP A 1 117 ? 7.759 1.275 -12.534 1.00 89.19 117 TRP A O 1
ATOM 897 N N . ASN A 1 118 ? 7.989 3.143 -13.761 1.00 83.00 118 ASN A N 1
ATOM 898 C CA . ASN A 1 118 ? 6.555 3.425 -13.834 1.00 83.00 118 ASN A CA 1
ATOM 899 C C . ASN A 1 118 ? 5.821 2.628 -14.945 1.00 83.00 118 ASN A C 1
ATOM 901 O O . ASN A 1 118 ? 4.620 2.399 -14.819 1.00 83.00 118 ASN A O 1
ATOM 905 N N . GLY A 1 119 ? 6.524 2.123 -15.964 1.00 89.06 119 GLY A N 1
ATOM 906 C CA . GLY A 1 119 ? 5.954 1.320 -17.049 1.00 89.06 119 GLY A CA 1
ATOM 907 C C . GLY A 1 119 ? 5.503 2.072 -18.284 1.00 89.06 119 GLY A C 1
ATOM 908 O O . GLY A 1 119 ? 4.808 1.484 -19.116 1.00 89.06 119 GLY A O 1
ATOM 909 N N . ASP A 1 120 ? 5.869 3.341 -18.420 1.00 88.19 120 ASP A N 1
ATOM 910 C CA . ASP A 1 120 ? 5.556 4.157 -19.590 1.00 88.19 120 ASP A CA 1
ATOM 911 C C . ASP A 1 120 ? 6.585 4.008 -20.729 1.00 88.19 120 ASP A C 1
ATOM 913 O O . ASP A 1 120 ? 6.444 4.636 -21.790 1.00 88.19 120 ASP A O 1
ATOM 917 N N . LEU A 1 121 ? 7.561 3.107 -20.541 1.00 93.44 121 LEU A N 1
ATOM 918 C CA . LEU A 1 121 ? 8.657 2.779 -21.453 1.00 93.44 121 LEU A CA 1
ATOM 919 C C . LEU A 1 121 ? 9.699 3.886 -21.581 1.00 93.44 121 LEU A C 1
ATOM 921 O O . LEU A 1 121 ? 10.432 3.913 -22.580 1.00 93.44 121 LEU A O 1
ATOM 925 N N . ARG A 1 122 ? 9.776 4.817 -20.635 1.00 92.19 122 ARG A N 1
ATOM 926 C CA . ARG A 1 122 ? 10.786 5.876 -20.604 1.00 92.19 122 ARG A CA 1
ATOM 927 C C . ARG A 1 122 ? 11.524 5.831 -19.282 1.00 92.19 122 ARG A C 1
ATOM 929 O O . ARG A 1 122 ? 11.092 5.204 -18.335 1.00 92.19 122 ARG A O 1
ATOM 936 N N . PHE A 1 123 ? 12.705 6.437 -19.279 1.00 92.00 123 PHE A N 1
ATOM 937 C CA . PHE A 1 123 ? 13.408 6.723 -18.043 1.00 92.00 123 PHE A CA 1
ATOM 938 C C . PHE A 1 123 ? 13.524 8.235 -17.920 1.00 92.00 123 PHE A C 1
ATOM 940 O O . PHE A 1 123 ? 14.322 8.865 -18.620 1.00 92.00 123 PHE A O 1
ATOM 947 N N . ASP A 1 124 ? 12.717 8.832 -17.061 1.00 85.50 124 ASP A N 1
ATOM 948 C CA . ASP A 1 124 ? 12.710 10.265 -16.813 1.00 85.50 124 ASP A CA 1
ATOM 949 C C . ASP A 1 124 ? 12.430 10.597 -15.341 1.00 85.50 124 ASP A C 1
ATOM 951 O O . ASP A 1 124 ? 12.474 9.755 -14.442 1.00 85.50 124 ASP A O 1
ATOM 955 N N . SER A 1 125 ? 12.271 11.883 -15.039 1.00 81.56 125 SER A N 1
ATOM 956 C CA . SER A 1 125 ? 12.032 12.338 -13.668 1.00 81.56 125 SER A CA 1
ATOM 957 C C . SER A 1 125 ? 10.761 11.762 -13.026 1.00 81.56 125 SER A C 1
ATOM 959 O O . SER A 1 125 ? 10.672 11.759 -11.793 1.00 81.56 125 SER A O 1
ATOM 961 N N . SER A 1 126 ? 9.808 11.252 -13.811 1.00 79.12 126 SER A N 1
ATOM 962 C CA . SER A 1 126 ? 8.617 10.573 -13.298 1.00 79.12 126 SER A CA 1
ATOM 963 C C . SER A 1 126 ? 8.931 9.185 -12.726 1.00 79.12 126 SER A C 1
ATOM 965 O O . SER A 1 126 ? 8.315 8.798 -11.732 1.00 79.12 126 SER A O 1
ATOM 967 N N . ASP A 1 127 ? 9.956 8.491 -13.226 1.00 82.06 127 ASP A N 1
ATOM 968 C CA . ASP A 1 127 ? 10.407 7.212 -12.667 1.00 82.06 127 ASP A CA 1
ATOM 969 C C . ASP A 1 127 ? 11.005 7.381 -11.285 1.00 82.06 127 ASP A C 1
ATOM 971 O O . ASP A 1 127 ? 10.742 6.592 -10.384 1.00 82.06 127 ASP A O 1
ATOM 975 N N . PHE A 1 128 ? 11.731 8.470 -11.042 1.00 72.44 128 PHE A N 1
ATOM 976 C CA . PHE A 1 128 ? 12.207 8.763 -9.693 1.00 72.44 128 PHE A CA 1
ATOM 977 C C . PHE A 1 128 ? 11.061 8.984 -8.709 1.00 72.44 128 PHE A C 1
ATOM 979 O O . PHE A 1 128 ? 11.230 8.719 -7.523 1.00 72.44 128 PHE A O 1
ATOM 986 N N . LEU A 1 129 ? 9.885 9.418 -9.160 1.00 64.88 129 LEU A N 1
ATOM 987 C CA . LEU A 1 129 ? 8.699 9.522 -8.306 1.00 64.88 129 LEU A CA 1
ATOM 988 C C . LEU A 1 129 ? 8.058 8.153 -8.062 1.00 64.88 129 LEU A C 1
ATOM 990 O O . LEU A 1 129 ? 7.459 7.957 -7.006 1.00 64.88 129 LEU A O 1
ATOM 994 N N . ALA A 1 130 ? 8.264 7.188 -8.956 1.00 60.94 130 ALA A N 1
ATOM 995 C CA . ALA A 1 130 ? 7.973 5.782 -8.704 1.00 60.94 130 ALA A CA 1
ATOM 996 C C . ALA A 1 130 ? 9.033 5.101 -7.811 1.00 60.94 130 ALA A C 1
ATOM 998 O O . ALA A 1 130 ? 8.670 4.231 -7.035 1.00 60.94 130 ALA A O 1
ATOM 999 N N . GLY A 1 131 ? 10.314 5.499 -7.873 1.00 48.88 131 GLY A N 1
ATOM 1000 C CA . GLY A 1 131 ? 11.427 4.853 -7.153 1.00 48.88 131 GLY A CA 1
ATOM 1001 C C . GLY A 1 131 ? 11.855 5.492 -5.821 1.00 48.88 131 GLY A C 1
ATOM 1002 O O . GLY A 1 131 ? 12.500 4.846 -5.005 1.00 48.88 131 GLY A O 1
ATOM 1003 N N . THR A 1 132 ? 11.515 6.757 -5.546 1.00 45.00 132 THR A N 1
ATOM 1004 C CA . THR A 1 132 ? 11.886 7.454 -4.284 1.00 45.00 132 THR A CA 1
ATOM 1005 C C . THR A 1 132 ? 10.846 7.323 -3.175 1.00 45.00 132 THR A C 1
ATOM 1007 O O . THR A 1 132 ? 11.031 7.848 -2.073 1.00 45.00 132 THR A O 1
ATOM 1010 N N . ASN A 1 133 ? 9.768 6.587 -3.425 1.00 45.72 133 ASN A N 1
ATOM 1011 C CA . ASN A 1 133 ? 8.902 6.083 -2.377 1.00 45.72 133 ASN A CA 1
ATOM 1012 C C . ASN A 1 133 ? 9.229 4.595 -2.159 1.00 45.72 133 ASN A C 1
ATOM 1014 O O . ASN A 1 133 ? 9.063 3.789 -3.065 1.00 45.72 133 ASN A O 1
ATOM 1018 N N . PRO A 1 134 ? 9.567 4.165 -0.932 1.00 38.94 134 PRO A N 1
ATOM 1019 C CA . PRO A 1 134 ? 9.645 2.736 -0.588 1.00 38.94 134 PRO A CA 1
ATOM 1020 C C . PRO A 1 134 ? 8.319 1.967 -0.812 1.00 38.94 134 PRO A C 1
ATOM 1022 O O . PRO A 1 134 ? 8.226 0.766 -0.563 1.00 38.94 134 PRO A O 1
ATOM 1025 N N . TRP A 1 135 ? 7.280 2.678 -1.265 1.00 41.06 135 TRP A N 1
ATOM 1026 C CA . TRP A 1 135 ? 5.871 2.319 -1.297 1.00 41.06 135 TRP A CA 1
ATOM 1027 C C . TRP A 1 135 ? 5.187 2.549 -2.671 1.00 41.06 135 TRP A C 1
ATOM 1029 O O . TRP A 1 135 ? 3.982 2.345 -2.751 1.00 41.06 135 TRP A O 1
ATOM 1039 N N . GLY A 1 136 ? 5.897 2.941 -3.745 1.00 41.41 136 GLY A N 1
ATOM 1040 C CA . GLY A 1 136 ? 5.394 2.925 -5.142 1.00 41.41 136 GLY A CA 1
ATOM 1041 C C . GLY A 1 136 ? 4.146 3.776 -5.446 1.00 41.41 136 GLY A C 1
ATOM 1042 O O . GLY A 1 136 ? 3.133 3.243 -5.885 1.00 41.41 136 GLY A O 1
ATOM 1043 N N . LEU A 1 137 ? 4.169 5.087 -5.188 1.00 40.84 137 LEU A N 1
ATOM 1044 C CA . LEU A 1 137 ? 2.956 5.895 -4.987 1.00 40.84 137 LEU A CA 1
ATOM 1045 C C . LEU A 1 137 ? 2.795 7.200 -5.793 1.00 40.84 137 LEU A C 1
ATOM 1047 O O . LEU A 1 137 ? 1.917 7.996 -5.457 1.00 40.84 137 LEU A O 1
ATOM 1051 N N . VAL A 1 138 ? 3.559 7.465 -6.858 1.00 37.50 138 VAL A N 1
ATOM 1052 C CA . VAL A 1 138 ? 3.221 8.601 -7.744 1.00 37.50 138 VAL A CA 1
ATOM 1053 C C . VAL A 1 138 ? 3.647 8.386 -9.195 1.00 37.50 138 VAL A C 1
ATOM 1055 O O . VAL A 1 138 ? 4.793 8.630 -9.553 1.00 37.50 138 VAL A O 1
ATOM 1058 N N . GLY A 1 139 ? 2.679 8.028 -10.042 1.00 32.34 139 GLY A N 1
ATOM 1059 C CA . GLY A 1 139 ? 2.694 8.381 -11.458 1.00 32.34 139 GLY A CA 1
ATOM 1060 C C . GLY A 1 139 ? 2.288 9.849 -11.605 1.00 32.34 139 GLY A C 1
ATOM 1061 O O . GLY A 1 139 ? 1.171 10.237 -11.251 1.00 32.34 139 GLY A O 1
ATOM 1062 N N . PHE A 1 140 ? 3.201 10.693 -12.082 1.00 33.19 140 PHE A N 1
ATOM 1063 C CA . PHE A 1 140 ? 2.862 12.025 -12.578 1.00 33.19 140 PHE A CA 1
ATOM 1064 C C . PHE A 1 140 ? 2.704 11.944 -14.094 1.00 33.19 140 PHE A C 1
ATOM 1066 O O . PHE A 1 140 ? 3.665 12.057 -14.844 1.00 33.19 140 PHE A O 1
ATOM 1073 N N . GLU A 1 141 ? 1.463 11.766 -14.533 1.00 36.69 141 GLU A N 1
ATOM 1074 C CA . GLU A 1 141 ? 1.049 11.854 -15.930 1.00 36.69 141 GLU A CA 1
ATOM 1075 C C . GLU A 1 141 ? 1.212 13.304 -16.438 1.00 36.69 141 GLU A C 1
ATOM 1077 O O . GLU A 1 141 ? 0.467 14.209 -16.048 1.00 36.69 141 GLU A O 1
ATOM 1082 N N . GLN A 1 142 ? 2.188 13.556 -17.317 1.00 30.55 142 GLN A N 1
ATOM 1083 C CA . GLN A 1 142 ? 2.176 14.738 -18.185 1.00 30.55 142 GLN A CA 1
ATOM 1084 C C . GLN A 1 142 ? 1.466 14.402 -19.499 1.00 30.55 142 GLN A C 1
ATOM 1086 O O . GLN A 1 142 ? 2.041 13.780 -20.389 1.00 30.55 142 GLN A O 1
ATOM 1091 N N . GLY A 1 143 ? 0.236 14.893 -19.668 1.00 25.52 143 GLY A N 1
ATOM 1092 C CA . GLY A 1 143 ? -0.420 14.878 -20.975 1.00 25.52 143 GLY A CA 1
ATOM 1093 C C . GLY A 1 143 ? -1.913 15.182 -20.957 1.00 25.52 143 GLY A C 1
ATOM 1094 O O . GLY A 1 143 ? -2.731 14.295 -21.155 1.00 25.52 143 GLY A O 1
ATOM 1095 N N . GLU A 1 144 ? -2.290 16.451 -20.791 1.00 40.69 144 GLU A N 1
ATOM 1096 C CA . GLU A 1 144 ? -3.674 16.913 -20.948 1.00 40.69 144 GLU A CA 1
ATOM 1097 C C . GLU A 1 144 ? -4.324 16.460 -22.274 1.00 40.69 144 GLU A C 1
ATOM 1099 O O . GLU A 1 144 ? -3.926 16.933 -23.342 1.00 40.69 144 GLU A O 1
ATOM 1104 N N . ARG A 1 145 ? -5.421 15.682 -22.206 1.00 37.81 145 ARG A N 1
ATOM 1105 C CA . ARG A 1 145 ? -6.581 15.788 -23.122 1.00 37.81 145 ARG A CA 1
ATOM 1106 C C . ARG A 1 145 ? -7.910 15.454 -22.425 1.00 37.81 145 ARG A C 1
ATOM 1108 O O . ARG A 1 145 ? -8.388 14.332 -22.463 1.00 37.81 145 ARG A O 1
ATOM 1115 N N . ASN A 1 146 ? -8.536 16.500 -21.882 1.00 37.28 146 ASN A N 1
ATOM 1116 C CA . ASN A 1 146 ? -9.984 16.758 -21.835 1.00 37.28 146 ASN A CA 1
ATOM 1117 C C . ASN A 1 146 ? -10.947 15.574 -21.617 1.00 37.28 146 ASN A C 1
ATOM 1119 O O . ASN A 1 146 ? -11.496 15.012 -22.565 1.00 37.28 146 ASN A O 1
ATOM 1123 N N . GLY A 1 147 ? -11.314 15.364 -20.356 1.00 28.16 147 GLY A N 1
ATOM 1124 C CA . GLY A 1 147 ? -12.520 14.642 -19.958 1.00 28.16 147 GLY A CA 1
ATOM 1125 C C . GLY A 1 147 ? -12.483 14.379 -18.462 1.00 28.16 147 GLY A C 1
ATOM 1126 O O . GLY A 1 147 ? -11.759 13.500 -18.026 1.00 28.16 147 GLY A O 1
ATOM 1127 N N . GLY A 1 148 ? -13.202 15.181 -17.674 1.00 29.42 148 GLY A N 1
ATOM 1128 C CA . GLY A 1 148 ? -13.131 15.158 -16.215 1.00 29.42 148 GLY A CA 1
ATOM 1129 C C . GLY A 1 148 ? -13.362 13.773 -15.611 1.00 29.42 148 GLY A C 1
ATOM 1130 O O . GLY A 1 148 ? -14.497 13.323 -15.488 1.00 29.42 148 GLY A O 1
ATOM 1131 N N . PHE A 1 149 ? -12.275 13.163 -15.157 1.00 30.55 149 PHE A N 1
ATOM 1132 C CA . PHE A 1 149 ? -12.255 12.166 -14.104 1.00 30.55 149 PHE A CA 1
ATOM 1133 C C . PHE A 1 149 ? -11.185 12.640 -13.122 1.00 30.55 149 PHE A C 1
ATOM 1135 O O . PHE A 1 149 ? -10.035 12.849 -13.503 1.00 30.55 149 PHE A O 1
ATOM 1142 N N . GLN A 1 150 ? -11.589 12.951 -11.890 1.00 32.25 150 GLN A N 1
ATOM 1143 C CA . GLN A 1 150 ? -10.656 13.333 -10.834 1.00 32.25 150 GLN A CA 1
ATOM 1144 C C . GLN A 1 150 ? -9.815 12.094 -10.528 1.00 32.25 150 GLN A C 1
ATOM 1146 O O . GLN A 1 150 ? -10.289 11.174 -9.868 1.00 32.25 150 GLN A O 1
ATOM 1151 N N . SER A 1 151 ? -8.614 12.063 -11.105 1.00 36.41 151 SER A N 1
ATOM 1152 C CA . SER A 1 151 ? -7.592 11.047 -10.888 1.00 36.41 151 SER A CA 1
ATOM 1153 C C . SER A 1 151 ? -7.373 10.883 -9.384 1.00 36.41 151 SER A C 1
ATOM 1155 O O . SER A 1 151 ? -6.890 11.792 -8.702 1.00 36.41 151 SER A O 1
ATOM 1157 N N . GLY A 1 152 ? -7.844 9.756 -8.851 1.00 35.84 152 GLY A N 1
ATOM 1158 C CA . GLY A 1 152 ? -7.677 9.392 -7.456 1.00 35.84 152 GLY A CA 1
ATOM 1159 C C . GLY A 1 152 ? -6.207 9.106 -7.210 1.00 35.84 152 GLY A C 1
ATOM 1160 O O . GLY A 1 152 ? -5.733 8.012 -7.500 1.00 35.84 152 GLY A O 1
ATOM 1161 N N . LYS A 1 153 ? -5.488 10.096 -6.675 1.00 40.84 153 LYS A N 1
ATOM 1162 C CA . LYS A 1 153 ? -4.220 9.870 -5.980 1.00 40.84 153 LYS A CA 1
ATOM 1163 C C . LYS A 1 153 ? -4.451 8.734 -4.986 1.00 40.84 153 LYS A C 1
ATOM 1165 O O . LYS A 1 153 ? -5.160 8.935 -4.006 1.00 40.84 153 LYS A O 1
ATOM 1170 N N . ARG A 1 154 ? -3.900 7.549 -5.242 1.00 44.28 154 ARG A N 1
ATOM 1171 C CA . ARG A 1 154 ? -3.957 6.442 -4.287 1.00 44.28 154 ARG A CA 1
ATOM 1172 C C . ARG A 1 154 ? -3.086 6.836 -3.098 1.00 44.28 154 ARG A C 1
ATOM 1174 O O . ARG A 1 154 ? -1.878 6.979 -3.243 1.00 44.28 154 ARG A O 1
ATOM 1181 N N . VAL A 1 155 ? -3.705 7.103 -1.953 1.00 62.34 155 VAL A N 1
ATOM 1182 C CA . VAL A 1 155 ? -3.010 7.463 -0.711 1.00 62.34 155 VAL A CA 1
ATOM 1183 C C . VAL A 1 155 ? -2.750 6.160 0.062 1.00 62.34 155 VAL A C 1
ATOM 1185 O O . VAL A 1 155 ? -3.662 5.356 0.188 1.00 62.34 155 VAL A O 1
ATOM 1188 N N . ILE A 1 156 ? -1.532 5.879 0.555 1.00 62.06 156 ILE A N 1
ATOM 1189 C CA . ILE A 1 156 ? -1.282 4.638 1.332 1.00 62.06 156 ILE A CA 1
ATOM 1190 C C . ILE A 1 156 ? -2.203 4.634 2.542 1.00 62.06 156 ILE A C 1
ATOM 1192 O O . ILE A 1 156 ? -2.234 5.623 3.269 1.00 62.06 156 ILE A O 1
ATOM 1196 N N . GLY A 1 157 ? -2.909 3.529 2.763 1.00 73.31 157 GLY A N 1
ATOM 1197 C CA . GLY A 1 157 ? -3.918 3.427 3.809 1.00 73.31 157 GLY A CA 1
ATOM 1198 C C . GLY A 1 157 ? -5.312 3.897 3.386 1.00 73.31 157 GLY A C 1
ATOM 1199 O O . GLY A 1 157 ? -6.240 3.713 4.155 1.00 73.31 157 GLY A O 1
ATOM 1200 N N . ASP A 1 158 ? -5.499 4.448 2.187 1.00 80.00 158 ASP A N 1
ATOM 1201 C CA . ASP A 1 158 ? -6.828 4.596 1.578 1.00 80.00 158 ASP A CA 1
ATOM 1202 C C . ASP A 1 158 ? -7.237 3.238 0.983 1.00 80.00 158 ASP A C 1
ATOM 1204 O O . ASP A 1 158 ? -6.976 2.915 -0.184 1.00 80.00 158 ASP A O 1
ATOM 1208 N N . PHE A 1 159 ? -7.802 2.386 1.837 1.00 83.56 159 PHE A N 1
ATOM 1209 C CA . PHE A 1 159 ? -8.170 1.015 1.501 1.00 83.56 159 PHE A CA 1
ATOM 1210 C C . PHE A 1 159 ? -9.447 0.942 0.662 1.00 83.56 159 PHE A C 1
ATOM 1212 O O . PHE A 1 159 ? -9.730 -0.084 0.036 1.00 83.56 159 PHE A O 1
ATOM 1219 N N . ASN A 1 160 ? -10.239 2.011 0.650 1.00 78.88 160 ASN A N 1
ATOM 1220 C CA . ASN A 1 160 ? -11.480 2.092 -0.114 1.00 78.88 160 ASN A CA 1
ATOM 1221 C C . ASN A 1 160 ? -11.340 2.882 -1.434 1.00 78.88 160 ASN A C 1
ATOM 1223 O O . ASN A 1 160 ? -12.265 2.868 -2.251 1.00 78.88 160 ASN A O 1
ATOM 1227 N N . MET A 1 161 ? -10.170 3.484 -1.663 1.00 76.50 161 MET A N 1
ATOM 1228 C CA . MET A 1 161 ? -9.779 4.262 -2.839 1.00 76.50 161 MET A CA 1
ATOM 1229 C C . MET A 1 161 ? -10.666 5.490 -3.090 1.00 76.50 161 MET A C 1
ATOM 1231 O O . MET A 1 161 ? -10.885 5.880 -4.243 1.00 76.50 161 MET A O 1
ATOM 1235 N N . ASN A 1 162 ? -11.199 6.103 -2.030 1.00 75.88 162 ASN A N 1
ATOM 1236 C CA . ASN A 1 162 ? -12.026 7.310 -2.124 1.00 75.88 162 ASN A CA 1
ATOM 1237 C C . ASN A 1 162 ? -11.189 8.608 -2.191 1.00 75.88 162 ASN A C 1
ATOM 1239 O O . ASN A 1 162 ? -11.752 9.706 -2.288 1.00 75.88 162 ASN A O 1
ATOM 1243 N N . GLY A 1 163 ? -9.859 8.492 -2.163 1.00 74.94 163 GLY A N 1
ATOM 1244 C CA . GLY A 1 163 ? -8.898 9.591 -2.177 1.00 74.94 163 GLY A CA 1
ATOM 1245 C C . GLY A 1 163 ? -8.673 10.240 -0.809 1.00 74.94 163 GLY A C 1
ATOM 1246 O O . GLY A 1 163 ? -8.057 11.309 -0.742 1.00 74.94 163 GLY A O 1
ATOM 1247 N N . LYS A 1 164 ? -9.187 9.652 0.273 1.00 82.81 164 LYS A N 1
ATOM 1248 C CA . LYS A 1 164 ? -9.055 10.123 1.655 1.00 82.81 164 LYS A CA 1
ATOM 1249 C C . LYS A 1 164 ? -8.557 8.980 2.527 1.00 82.81 164 LYS A C 1
ATOM 1251 O O . LYS A 1 164 ? -8.799 7.825 2.236 1.00 82.81 164 LYS A O 1
ATOM 1256 N N . ARG A 1 165 ? -7.851 9.339 3.598 1.00 86.38 165 ARG A N 1
ATOM 1257 C CA . ARG A 1 165 ? -7.565 8.425 4.703 1.00 86.38 165 ARG A CA 1
ATOM 1258 C C . ARG A 1 165 ? -8.482 8.798 5.837 1.00 86.38 165 ARG A C 1
ATOM 1260 O O . ARG A 1 165 ? -8.283 9.852 6.446 1.00 86.38 165 ARG A O 1
ATOM 1267 N N . ASP A 1 166 ? -9.502 7.994 6.050 1.00 88.88 166 ASP A N 1
ATOM 1268 C CA . ASP A 1 166 ? -10.513 8.258 7.060 1.00 88.88 166 ASP A CA 1
ATOM 1269 C C . ASP A 1 166 ? -10.933 6.977 7.787 1.00 88.88 166 ASP A C 1
ATOM 1271 O O . ASP A 1 166 ? -10.340 5.908 7.638 1.00 88.88 166 ASP A O 1
ATOM 1275 N N . VAL A 1 167 ? -11.916 7.110 8.672 1.00 91.31 167 VAL A N 1
ATOM 1276 C CA . VAL A 1 167 ? -12.366 6.020 9.542 1.00 91.31 167 VAL A CA 1
ATOM 1277 C C . VAL A 1 167 ? -12.871 4.801 8.761 1.00 91.31 167 VAL A C 1
ATOM 1279 O O . VAL A 1 167 ? -12.753 3.685 9.264 1.00 91.31 167 VAL A O 1
ATOM 1282 N N . ASP A 1 168 ? -13.344 4.976 7.521 1.00 91.12 168 ASP A N 1
ATOM 1283 C CA . ASP A 1 168 ? -13.819 3.861 6.694 1.00 91.12 168 ASP A CA 1
ATOM 1284 C C . ASP A 1 168 ? -12.667 2.918 6.304 1.00 91.12 168 ASP A C 1
ATOM 1286 O O . ASP A 1 168 ? -12.879 1.724 6.067 1.00 91.12 168 ASP A O 1
ATOM 1290 N N . ASP A 1 169 ? -11.439 3.431 6.232 1.00 92.19 169 ASP A N 1
ATOM 1291 C CA . ASP A 1 169 ? -10.246 2.627 5.981 1.00 92.19 169 ASP A CA 1
ATOM 1292 C C . ASP A 1 169 ? -9.837 1.832 7.224 1.00 92.19 169 ASP A C 1
ATOM 1294 O O . ASP A 1 169 ? -9.529 0.641 7.133 1.00 92.19 169 ASP A O 1
ATOM 1298 N N . LEU A 1 170 ? -9.903 2.444 8.408 1.00 93.06 170 LEU A N 1
ATOM 1299 C CA . LEU A 1 170 ? -9.621 1.756 9.672 1.00 93.06 170 LEU A CA 1
ATOM 1300 C C . LEU A 1 170 ? -10.587 0.601 9.936 1.00 93.06 170 LEU A C 1
ATOM 1302 O O . LEU A 1 170 ? -10.161 -0.451 10.427 1.00 93.06 170 LEU A O 1
ATOM 1306 N N . ASP A 1 171 ? -11.857 0.767 9.576 1.00 94.69 171 ASP A N 1
ATOM 1307 C CA . ASP A 1 171 ? -12.860 -0.293 9.673 1.00 94.69 171 ASP A CA 1
ATOM 1308 C C . ASP A 1 171 ? -12.539 -1.448 8.711 1.00 94.69 171 ASP A C 1
ATOM 1310 O O . ASP A 1 171 ? -12.662 -2.624 9.065 1.00 94.69 171 ASP A O 1
ATOM 1314 N N . ARG A 1 172 ? -12.044 -1.148 7.504 1.00 92.81 172 ARG A N 1
ATOM 1315 C CA . ARG A 1 172 ? -11.601 -2.176 6.545 1.00 92.81 172 ARG A CA 1
ATOM 1316 C C . ARG A 1 172 ? -10.368 -2.922 7.022 1.00 92.81 172 ARG A C 1
ATOM 1318 O O . ARG A 1 172 ? -10.328 -4.145 6.893 1.00 92.81 172 ARG A O 1
ATOM 1325 N N . LEU A 1 173 ? -9.400 -2.211 7.596 1.00 93.00 173 LEU A N 1
ATOM 1326 C CA . LEU A 1 173 ? -8.210 -2.824 8.176 1.00 93.00 173 LEU A CA 1
ATOM 1327 C C . LEU A 1 173 ? -8.579 -3.771 9.324 1.00 93.00 173 LEU A C 1
ATOM 1329 O O . LEU A 1 173 ? -8.075 -4.889 9.369 1.00 93.00 173 LEU A O 1
ATOM 1333 N N . ALA A 1 174 ? -9.523 -3.387 10.191 1.00 94.94 174 ALA A N 1
ATOM 1334 C CA . ALA A 1 174 ? -10.020 -4.263 11.255 1.00 94.94 174 ALA A CA 1
ATOM 1335 C C . ALA A 1 174 ? -10.650 -5.549 10.688 1.00 94.94 174 ALA A C 1
ATOM 1337 O O . ALA A 1 174 ? -10.355 -6.658 11.136 1.00 94.94 174 ALA A O 1
ATOM 1338 N N . VAL A 1 175 ? -11.457 -5.435 9.628 1.00 93.06 175 VAL A N 1
ATOM 1339 C CA . VAL A 1 175 ? -12.020 -6.610 8.942 1.00 93.06 175 VAL A CA 1
ATOM 1340 C C . VAL A 1 175 ? -10.920 -7.495 8.343 1.00 93.06 175 VAL A C 1
ATOM 1342 O O . VAL A 1 175 ? -10.994 -8.722 8.460 1.00 93.06 175 VAL A O 1
ATOM 1345 N N . ALA A 1 176 ? -9.892 -6.902 7.731 1.00 89.88 176 ALA A N 1
ATOM 1346 C CA . ALA A 1 176 ? -8.767 -7.634 7.155 1.00 89.88 176 ALA A CA 1
ATOM 1347 C C . ALA A 1 176 ? -7.980 -8.410 8.224 1.00 89.88 176 ALA A C 1
ATOM 1349 O O . ALA A 1 176 ? -7.749 -9.610 8.040 1.00 89.88 176 ALA A O 1
ATOM 1350 N N . MET A 1 177 ? -7.695 -7.779 9.372 1.00 93.19 177 MET A N 1
ATOM 1351 C CA . MET A 1 177 ? -7.052 -8.405 10.538 1.00 93.19 177 MET A CA 1
ATOM 1352 C C . MET A 1 177 ? -7.821 -9.648 11.025 1.00 93.19 177 MET A C 1
ATOM 1354 O O . MET A 1 177 ? -7.218 -10.650 11.415 1.00 93.19 177 MET A O 1
ATOM 1358 N N . GLN A 1 178 ? -9.158 -9.638 10.951 1.00 93.00 178 GLN A N 1
ATOM 1359 C CA . GLN A 1 178 ? -9.989 -10.783 11.355 1.00 93.00 178 GLN A CA 1
ATOM 1360 C C . GLN A 1 178 ? -10.147 -11.864 10.276 1.00 93.00 178 GLN A C 1
ATOM 1362 O O . GLN A 1 178 ? -10.504 -13.006 10.585 1.00 93.00 178 GLN A O 1
ATOM 1367 N N . SER A 1 179 ? -9.887 -11.543 9.007 1.00 83.69 179 SER A N 1
ATOM 1368 C CA . SER A 1 179 ? -10.208 -12.419 7.873 1.00 83.69 179 SER A CA 1
ATOM 1369 C C . SER A 1 179 ? -9.383 -13.717 7.824 1.00 83.69 179 SER A C 1
ATOM 1371 O O . SER A 1 179 ? -9.754 -14.648 7.105 1.00 83.69 179 SER A O 1
ATOM 1373 N N . ARG A 1 180 ? -8.277 -13.803 8.589 1.00 74.00 180 ARG A N 1
ATOM 1374 C CA . ARG A 1 180 ? -7.256 -14.882 8.566 1.00 74.00 180 ARG A CA 1
ATOM 1375 C C . ARG A 1 180 ? -6.662 -15.167 7.183 1.00 74.00 180 ARG A C 1
ATOM 1377 O O . ARG A 1 180 ? -5.917 -16.134 7.021 1.00 74.00 180 ARG A O 1
ATOM 1384 N N . LYS A 1 181 ? -7.009 -14.359 6.186 1.00 77.94 181 LYS A N 1
ATOM 1385 C CA . LYS A 1 181 ? -6.460 -14.398 4.846 1.00 77.94 181 LYS A CA 1
ATOM 1386 C C . LYS A 1 181 ? -5.456 -13.263 4.783 1.00 77.94 181 LYS A C 1
ATOM 1388 O O . LYS A 1 181 ? -5.828 -12.111 4.958 1.00 77.94 181 LYS A O 1
ATOM 1393 N N . TYR A 1 182 ? -4.196 -13.616 4.564 1.00 74.69 182 TYR A N 1
ATOM 1394 C CA . TYR A 1 182 ? -3.184 -12.615 4.284 1.00 74.69 182 TYR A CA 1
ATOM 1395 C C . TYR A 1 182 ? -3.568 -11.858 3.013 1.00 74.69 182 TYR A C 1
ATOM 1397 O O . TYR A 1 182 ? -3.907 -12.472 1.994 1.00 74.69 182 TYR A O 1
ATOM 1405 N N . ASP A 1 183 ? -3.537 -10.540 3.118 1.00 73.12 183 ASP A N 1
ATOM 1406 C CA . ASP A 1 183 ? -3.693 -9.617 2.014 1.00 73.12 183 ASP A CA 1
ATOM 1407 C C . ASP A 1 183 ? -2.684 -8.497 2.251 1.00 73.12 183 ASP A C 1
ATOM 1409 O O . ASP A 1 183 ? -2.831 -7.681 3.162 1.00 73.12 183 ASP A O 1
ATOM 1413 N N . SER A 1 184 ? -1.632 -8.518 1.446 1.00 73.38 184 SER A N 1
ATOM 1414 C CA . SER A 1 184 ? -0.531 -7.559 1.439 1.00 73.38 184 SER A CA 1
ATOM 1415 C C . SER A 1 184 ? -1.010 -6.120 1.266 1.00 73.38 184 SER A C 1
ATOM 1417 O O . SER A 1 184 ? -0.322 -5.195 1.687 1.00 73.38 184 SER A O 1
ATOM 1419 N N . PHE A 1 185 ? -2.218 -5.903 0.732 1.00 75.44 185 PHE A N 1
ATOM 1420 C CA . PHE A 1 185 ? -2.817 -4.574 0.673 1.00 75.44 185 PHE A CA 1
ATOM 1421 C C . PHE A 1 185 ? -2.993 -3.933 2.056 1.00 75.44 185 PHE A C 1
ATOM 1423 O O . PHE A 1 185 ? -2.955 -2.708 2.157 1.00 75.44 185 PHE A O 1
ATOM 1430 N N . PHE A 1 186 ? -3.173 -4.740 3.104 1.00 80.38 186 PHE A N 1
ATOM 1431 C CA . PHE A 1 186 ? -3.366 -4.292 4.485 1.00 80.38 186 PHE A CA 1
ATOM 1432 C C . PHE A 1 186 ? -2.116 -4.461 5.372 1.00 80.38 186 PHE A C 1
ATOM 1434 O O . PHE A 1 186 ? -2.142 -4.017 6.517 1.00 80.38 186 PHE A O 1
ATOM 1441 N N . ASP A 1 187 ? -1.053 -5.085 4.855 1.00 81.94 187 ASP A N 1
ATOM 1442 C CA . ASP A 1 187 ? 0.237 -5.311 5.527 1.00 81.94 187 ASP A CA 1
ATOM 1443 C C . ASP A 1 187 ? 1.165 -4.108 5.275 1.00 81.94 187 ASP A C 1
ATOM 1445 O O . ASP A 1 187 ? 1.875 -4.017 4.269 1.00 81.94 187 ASP A O 1
ATOM 1449 N N . LEU A 1 188 ? 1.071 -3.116 6.156 1.00 81.19 188 LEU A N 1
ATOM 1450 C CA . LEU A 1 188 ? 1.759 -1.835 6.054 1.00 81.19 188 LEU A CA 1
ATOM 1451 C C . LEU A 1 188 ? 3.203 -1.897 6.553 1.00 81.19 188 LEU A C 1
ATOM 1453 O O . LEU A 1 188 ? 4.007 -1.091 6.085 1.00 81.19 188 LEU A O 1
ATOM 1457 N N . ASP A 1 189 ? 3.547 -2.792 7.484 1.00 74.12 189 ASP A N 1
ATOM 1458 C CA . ASP A 1 189 ? 4.938 -2.981 7.927 1.00 74.12 189 ASP A CA 1
ATOM 1459 C C . ASP A 1 189 ? 5.707 -4.035 7.114 1.00 74.12 189 ASP A C 1
ATOM 1461 O O . ASP A 1 189 ? 6.944 -4.063 7.168 1.00 74.12 189 ASP A O 1
ATOM 1465 N N . ARG A 1 190 ? 4.996 -4.820 6.293 1.00 75.06 190 ARG A N 1
ATOM 1466 C CA . ARG A 1 190 ? 5.522 -5.897 5.445 1.00 75.06 190 ARG A CA 1
ATOM 1467 C C . ARG A 1 190 ? 6.168 -7.021 6.246 1.00 75.06 190 ARG A C 1
ATOM 1469 O O . ARG A 1 190 ? 7.130 -7.645 5.784 1.00 75.06 190 ARG A O 1
ATOM 1476 N N . ASP A 1 191 ? 5.662 -7.294 7.444 1.00 74.12 191 ASP A N 1
ATOM 1477 C CA . ASP A 1 191 ? 6.115 -8.418 8.263 1.00 74.12 191 ASP A CA 1
ATOM 1478 C C . ASP A 1 191 ? 5.465 -9.760 7.860 1.00 74.12 191 ASP A C 1
ATOM 1480 O O . ASP A 1 191 ? 5.822 -10.821 8.393 1.00 74.12 191 ASP A O 1
ATOM 1484 N N . GLY A 1 192 ? 4.554 -9.735 6.878 1.00 80.25 192 GLY A N 1
ATOM 1485 C CA . GLY A 1 192 ? 3.820 -10.899 6.390 1.00 80.25 192 GLY A CA 1
ATOM 1486 C C . GLY A 1 192 ? 2.574 -11.227 7.218 1.00 80.25 192 GLY A C 1
ATOM 1487 O O . GLY A 1 192 ? 2.012 -12.318 7.065 1.00 80.25 192 GLY A O 1
ATOM 1488 N N . SER A 1 193 ? 2.136 -10.323 8.099 1.00 86.56 193 SER A N 1
ATOM 1489 C CA . SER A 1 193 ? 0.973 -10.491 8.972 1.00 86.56 193 SER A CA 1
ATOM 1490 C C . SER A 1 193 ? 0.162 -9.202 9.092 1.00 86.56 193 SER A C 1
ATOM 1492 O O . SER A 1 193 ? 0.597 -8.259 9.722 1.00 86.56 193 SER A O 1
ATOM 1494 N N . VAL A 1 194 ? -1.099 -9.210 8.655 1.00 88.88 194 VAL A N 1
ATOM 1495 C CA . VAL A 1 194 ? -2.014 -8.073 8.879 1.00 88.88 194 VAL A CA 1
ATOM 1496 C C . VAL A 1 194 ? -2.469 -8.050 10.344 1.00 88.88 194 VAL A C 1
ATOM 1498 O O . VAL A 1 194 ? -3.294 -8.874 10.759 1.00 88.88 194 VAL A O 1
ATOM 1501 N N . ASN A 1 195 ? -1.910 -7.147 11.147 1.00 90.38 195 ASN A N 1
ATOM 1502 C CA . ASN A 1 195 ? -2.042 -7.135 12.599 1.00 90.38 195 ASN A CA 1
ATOM 1503 C C . ASN A 1 195 ? -2.095 -5.716 13.218 1.00 90.38 195 ASN A C 1
ATOM 1505 O O . ASN A 1 195 ? -2.273 -4.703 12.545 1.00 90.38 195 ASN A O 1
ATOM 1509 N N . LEU A 1 196 ? -2.028 -5.636 14.554 1.00 90.06 196 LEU A N 1
ATOM 1510 C CA . LEU A 1 196 ? -2.119 -4.364 15.284 1.00 90.06 196 LEU A CA 1
ATOM 1511 C C . LEU A 1 196 ? -0.970 -3.403 14.932 1.00 90.06 196 LEU A C 1
ATOM 1513 O O . LEU A 1 196 ? -1.143 -2.190 15.044 1.00 90.06 196 LEU A O 1
ATOM 1517 N N . THR A 1 197 ? 0.182 -3.923 14.509 1.00 88.00 197 THR A N 1
ATOM 1518 C CA . THR A 1 197 ? 1.325 -3.115 14.072 1.00 88.00 197 THR A CA 1
ATOM 1519 C C . THR A 1 197 ? 0.977 -2.313 12.820 1.00 88.00 197 THR A C 1
ATOM 1521 O O . THR A 1 197 ? 1.200 -1.103 12.814 1.00 88.00 197 THR A O 1
ATOM 1524 N N . ASP A 1 198 ? 0.297 -2.914 11.840 1.00 89.31 198 ASP A N 1
ATOM 1525 C CA . ASP A 1 198 ? -0.214 -2.196 10.663 1.00 89.31 198 ASP A CA 1
ATOM 1526 C C . ASP A 1 198 ? -1.213 -1.120 11.059 1.00 89.31 198 ASP A C 1
ATOM 1528 O O . ASP A 1 198 ? -1.133 0.030 10.626 1.00 89.31 198 ASP A O 1
ATOM 1532 N N . ARG A 1 199 ? -2.140 -1.457 11.958 1.00 91.88 199 ARG A N 1
ATOM 1533 C CA . ARG A 1 199 ? -3.116 -0.487 12.464 1.00 91.88 199 ARG A CA 1
ATOM 1534 C C . ARG A 1 199 ? -2.430 0.694 13.142 1.00 91.88 199 ARG A C 1
ATOM 1536 O O . ARG A 1 199 ? -2.842 1.837 12.949 1.00 91.88 199 ARG A O 1
ATOM 1543 N N . LEU A 1 200 ? -1.369 0.441 13.904 1.00 87.06 200 LEU A N 1
ATOM 1544 C CA . LEU A 1 200 ? -0.595 1.488 14.558 1.00 87.06 200 LEU A CA 1
ATOM 1545 C C . LEU A 1 200 ? 0.149 2.365 13.545 1.00 87.06 200 LEU A C 1
ATOM 1547 O O . LEU A 1 200 ? 0.104 3.587 13.685 1.00 87.06 200 LEU A O 1
ATOM 1551 N N . LEU A 1 201 ? 0.762 1.774 12.515 1.00 84.50 201 LEU A N 1
ATOM 1552 C CA . LEU A 1 201 ? 1.376 2.521 11.413 1.00 84.50 201 LEU A CA 1
ATOM 1553 C C . LEU A 1 201 ? 0.355 3.412 10.703 1.00 84.50 201 LEU A C 1
ATOM 1555 O O . LEU A 1 201 ? 0.628 4.582 10.430 1.00 84.50 201 LEU A O 1
ATOM 1559 N N . TRP A 1 202 ? -0.845 2.895 10.444 1.00 89.62 202 TRP A N 1
ATOM 1560 C CA . TRP A 1 202 ? -1.895 3.667 9.792 1.00 89.62 202 TRP A CA 1
ATOM 1561 C C . TRP A 1 202 ? -2.305 4.896 10.615 1.00 89.62 202 TRP A C 1
ATOM 1563 O O . TRP A 1 202 ? -2.391 6.018 10.104 1.00 89.62 202 TRP A O 1
ATOM 1573 N N . VAL A 1 203 ? -2.535 4.699 11.911 1.00 87.25 203 VAL A N 1
ATOM 1574 C CA . VAL A 1 203 ? -2.998 5.758 12.819 1.00 87.25 203 VAL A CA 1
ATOM 1575 C C . VAL A 1 203 ? -1.895 6.786 13.069 1.00 87.25 203 VAL A C 1
ATOM 1577 O O . VAL A 1 203 ? -2.117 7.990 12.949 1.00 87.25 203 VAL A O 1
ATOM 1580 N N . VAL A 1 204 ? -0.692 6.330 13.408 1.00 78.56 204 VAL A N 1
ATOM 1581 C CA . VAL A 1 204 ? 0.373 7.221 13.877 1.00 78.56 204 VAL A CA 1
ATOM 1582 C C . VAL A 1 204 ? 1.166 7.805 12.714 1.00 78.56 204 VAL A C 1
ATOM 1584 O O . VAL A 1 204 ? 1.336 9.021 12.651 1.00 78.56 204 VAL A O 1
ATOM 1587 N N . ASP A 1 205 ? 1.620 6.968 11.783 1.00 76.81 205 ASP A N 1
ATOM 1588 C CA . ASP A 1 205 ? 2.604 7.381 10.779 1.00 76.81 205 ASP A CA 1
ATOM 1589 C C . ASP A 1 205 ? 1.947 7.880 9.492 1.00 76.81 205 ASP A C 1
ATOM 1591 O O . ASP A 1 205 ? 2.431 8.828 8.869 1.00 76.81 205 ASP A O 1
ATOM 1595 N N . LEU A 1 206 ? 0.819 7.284 9.091 1.00 79.06 206 LEU A N 1
ATOM 1596 C CA . LEU A 1 206 ? 0.130 7.702 7.872 1.00 79.06 206 LEU A CA 1
ATOM 1597 C C . LEU A 1 206 ? -0.750 8.927 8.109 1.00 79.06 206 LEU A C 1
ATOM 1599 O O . LEU A 1 206 ? -0.683 9.876 7.325 1.00 79.06 206 LEU A O 1
ATOM 1603 N N . THR A 1 207 ? -1.572 8.930 9.156 1.00 78.25 207 THR A N 1
ATOM 1604 C CA . THR A 1 207 ? -2.605 9.964 9.353 1.00 78.25 207 THR A CA 1
ATOM 1605 C C . THR A 1 207 ? -2.276 11.006 10.417 1.00 78.25 207 THR A C 1
ATOM 1607 O O . THR A 1 207 ? -2.989 12.001 10.511 1.00 78.25 207 THR A O 1
ATOM 1610 N N . ASN A 1 208 ? -1.174 10.832 11.156 1.00 80.50 208 ASN A N 1
ATOM 1611 C CA . ASN A 1 208 ? -0.776 11.692 12.276 1.00 80.50 208 ASN A CA 1
ATOM 1612 C C . ASN A 1 208 ? -1.894 11.895 13.317 1.00 80.50 208 ASN A C 1
ATOM 1614 O O . ASN A 1 208 ? -1.960 12.932 13.977 1.00 80.50 208 ASN A O 1
ATOM 1618 N N . THR A 1 209 ? -2.773 10.906 13.476 1.00 87.44 209 THR A N 1
ATOM 1619 C CA . THR A 1 209 ? -3.774 10.898 14.541 1.00 87.44 209 THR A CA 1
ATOM 1620 C C . THR A 1 209 ? -3.309 10.016 15.706 1.00 87.44 209 THR A C 1
ATOM 1622 O O . THR A 1 209 ? -2.155 9.582 15.788 1.00 87.44 209 THR A O 1
ATOM 1625 N N . SER A 1 210 ? -4.175 9.819 16.690 1.00 87.62 210 SER A N 1
ATOM 1626 C CA . SER A 1 210 ? -3.914 9.076 17.908 1.00 87.62 210 SER A CA 1
ATOM 1627 C C . SER A 1 210 ? -4.857 7.893 18.027 1.00 87.62 210 SER A C 1
ATOM 1629 O O . SER A 1 210 ? -6.041 7.981 17.713 1.00 87.62 210 SER A O 1
ATOM 1631 N N . MET A 1 211 ? -4.343 6.794 18.577 1.00 89.62 211 MET A N 1
ATOM 1632 C CA 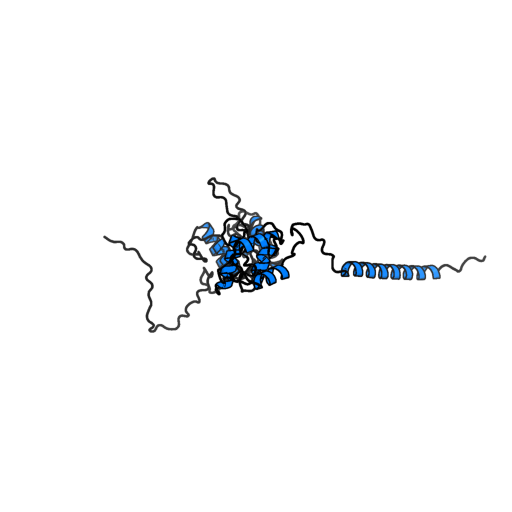. MET A 1 211 ? -5.211 5.726 19.058 1.00 89.62 211 MET A CA 1
ATOM 1633 C C . MET A 1 211 ? -6.183 6.307 20.086 1.00 89.62 211 MET A C 1
ATOM 1635 O O . MET A 1 211 ? -5.746 6.967 21.031 1.00 89.62 211 MET A O 1
ATOM 1639 N N . GLY A 1 212 ? -7.480 6.086 19.876 1.00 90.38 212 GLY A N 1
ATOM 1640 C CA . GLY A 1 212 ? -8.538 6.652 20.710 1.00 90.38 212 GLY A CA 1
ATOM 1641 C C . GLY A 1 212 ? -9.270 7.867 20.128 1.00 90.38 212 GLY A C 1
ATOM 1642 O O . GLY A 1 212 ? -10.366 8.161 20.600 1.00 90.38 212 GLY A O 1
ATOM 1643 N N . ASP A 1 213 ? -8.729 8.542 19.106 1.00 93.38 213 ASP A N 1
ATOM 1644 C CA . ASP A 1 213 ? -9.381 9.680 18.427 1.00 93.38 213 ASP A CA 1
ATOM 1645 C C . ASP A 1 213 ? -10.543 9.192 17.545 1.00 93.38 213 ASP A C 1
ATOM 1647 O O . ASP A 1 213 ? -10.395 8.899 16.357 1.00 93.38 213 ASP A O 1
ATOM 1651 N N . SER A 1 214 ? -11.716 9.043 18.149 1.00 93.25 214 SER A N 1
ATOM 1652 C CA . SER A 1 214 ? -12.876 8.372 17.548 1.00 93.25 214 SER A CA 1
ATOM 1653 C C . SER A 1 214 ? -13.657 9.267 16.601 1.00 93.25 214 SER A C 1
ATOM 1655 O O . SER A 1 214 ? -14.403 8.769 15.758 1.00 93.25 214 SER A O 1
ATOM 1657 N N . ASN A 1 215 ? -13.512 10.583 16.745 1.00 90.50 215 ASN A N 1
ATOM 1658 C CA . ASN A 1 215 ? -14.124 11.554 15.842 1.00 90.50 215 ASN A CA 1
ATOM 1659 C C . ASN A 1 215 ? -13.141 12.074 14.773 1.00 90.50 215 ASN A C 1
ATOM 1661 O O . ASN A 1 215 ? -13.545 12.877 13.929 1.00 90.50 215 ASN A O 1
ATOM 1665 N N . PHE A 1 216 ? -11.905 11.563 14.775 1.00 90.06 216 PHE A N 1
ATOM 1666 C CA . PHE A 1 216 ? -10.866 11.810 13.780 1.00 90.06 216 PHE A CA 1
ATOM 1667 C C . PHE A 1 216 ? -10.461 13.290 13.677 1.00 90.06 216 PHE A C 1
ATOM 1669 O O . PHE A 1 216 ? -10.215 13.811 12.584 1.00 90.06 216 PHE A O 1
ATOM 1676 N N . ASN A 1 217 ? -10.445 13.997 14.812 1.00 87.56 217 ASN A N 1
ATOM 1677 C CA . ASN A 1 217 ? -10.115 15.425 14.883 1.00 87.56 217 ASN A CA 1
ATOM 1678 C C . ASN A 1 217 ? -8.623 15.712 15.157 1.00 87.56 217 ASN A C 1
ATOM 1680 O O . ASN A 1 217 ? -8.234 16.881 15.221 1.00 87.56 217 ASN A O 1
ATOM 1684 N N . GLY A 1 218 ? -7.803 14.669 15.307 1.00 85.94 218 GLY A N 1
ATOM 1685 C CA . GLY A 1 218 ? -6.370 14.722 15.598 1.00 85.94 218 GLY A CA 1
ATOM 1686 C C . GLY A 1 218 ? -6.016 14.661 17.089 1.00 85.94 218 GLY A C 1
ATOM 1687 O O . GLY A 1 218 ? -4.830 14.613 17.432 1.00 85.94 218 GLY A O 1
ATOM 1688 N N . GLU A 1 219 ? -7.001 14.657 17.989 1.00 88.38 219 GLU A N 1
ATOM 1689 C CA . GLU A 1 219 ? -6.817 14.653 19.441 1.00 88.38 219 GLU A CA 1
ATOM 1690 C C . GLU A 1 219 ? -7.492 13.445 20.085 1.00 88.38 219 GLU A C 1
ATOM 1692 O O . GLU A 1 219 ? -8.630 13.133 19.778 1.00 88.38 219 GLU A O 1
ATOM 1697 N N . PHE A 1 220 ? -6.819 12.809 21.047 1.00 91.81 220 PHE A N 1
ATOM 1698 C CA . PHE A 1 220 ? -7.451 11.814 21.913 1.00 91.81 220 PHE A CA 1
ATOM 1699 C C . PHE A 1 220 ? -7.806 12.454 23.260 1.00 91.81 220 PHE A C 1
ATOM 1701 O O . PHE A 1 220 ? -6.923 12.707 24.090 1.00 91.81 220 PHE A O 1
ATOM 1708 N N . ASN A 1 221 ? -9.086 12.751 23.481 1.00 89.38 221 ASN A N 1
ATOM 1709 C CA . ASN A 1 221 ? -9.574 13.439 24.675 1.00 89.38 221 ASN A CA 1
ATOM 1710 C C . ASN A 1 221 ? -10.985 12.971 25.089 1.00 89.38 221 ASN A C 1
ATOM 1712 O O . ASN A 1 221 ? -11.565 12.029 24.549 1.00 89.38 221 ASN A O 1
ATOM 1716 N N . SER A 1 222 ? -11.558 13.617 26.105 1.00 91.44 222 SER A N 1
ATOM 1717 C CA . SER A 1 222 ? -12.889 13.253 26.614 1.00 91.44 222 SER A CA 1
ATOM 1718 C C . SER A 1 222 ? -14.039 13.311 25.589 1.00 91.44 222 SER A C 1
ATOM 1720 O O . SER A 1 222 ? -15.055 12.638 25.789 1.00 91.44 222 SER A O 1
ATOM 1722 N N . SER A 1 223 ? -13.909 14.063 24.490 1.00 90.62 223 SER A N 1
ATOM 1723 C CA . SER A 1 223 ? -14.924 14.121 23.425 1.00 90.62 223 SER A CA 1
ATOM 1724 C C . SER A 1 223 ? -15.018 12.821 22.615 1.00 90.62 223 SER A C 1
ATOM 1726 O O . SER A 1 223 ? -16.106 12.457 22.154 1.00 90.62 223 SER A O 1
ATOM 1728 N N . ASP A 1 224 ? -13.925 12.065 22.517 1.00 91.69 224 ASP A N 1
ATOM 1729 C CA . ASP A 1 224 ? -13.912 10.748 21.880 1.00 91.69 224 ASP A CA 1
ATOM 1730 C C . ASP A 1 224 ? -14.698 9.735 22.697 1.00 91.69 224 ASP A C 1
ATOM 1732 O O . ASP A 1 224 ? -15.514 8.993 22.153 1.00 91.69 224 ASP A O 1
ATOM 1736 N N . PHE A 1 225 ? -14.563 9.788 24.026 1.00 89.62 225 PHE A N 1
ATOM 1737 C CA . PHE A 1 225 ? -15.372 8.958 24.914 1.00 89.62 225 PHE A CA 1
ATOM 1738 C C . PHE A 1 225 ? -16.864 9.247 24.770 1.00 89.62 225 PHE A C 1
ATOM 1740 O O . PHE A 1 225 ? -17.669 8.318 24.743 1.00 89.62 225 PHE A O 1
ATOM 1747 N N . VAL A 1 226 ? -17.252 10.519 24.634 1.00 92.75 226 VAL A N 1
ATOM 1748 C CA . VAL A 1 226 ? -18.655 10.867 24.366 1.00 92.75 226 VAL A CA 1
ATOM 1749 C C . VAL A 1 226 ? -19.126 10.231 23.057 1.00 92.75 226 VAL A C 1
ATOM 1751 O O . VAL A 1 226 ? -20.235 9.704 23.026 1.00 92.75 226 VAL A O 1
ATOM 1754 N N . THR A 1 227 ? -18.285 10.229 22.019 1.00 89.50 227 THR A N 1
ATOM 1755 C CA . THR A 1 227 ? -18.592 9.647 20.702 1.00 89.50 227 THR A CA 1
ATOM 1756 C C . THR A 1 227 ? -18.836 8.137 20.798 1.00 89.50 227 THR A C 1
ATOM 1758 O O . THR A 1 227 ? -19.922 7.670 20.447 1.00 89.50 227 THR A O 1
ATOM 1761 N N . VAL A 1 228 ? -17.897 7.378 21.372 1.00 92.25 228 VAL A N 1
ATOM 1762 C CA . VAL A 1 228 ? -18.002 5.906 21.447 1.00 92.25 228 VAL A CA 1
ATOM 1763 C C . VAL A 1 228 ? -19.096 5.436 22.411 1.00 92.25 228 VAL A C 1
ATOM 1765 O O . VAL A 1 228 ? -19.792 4.455 22.145 1.00 92.25 228 VAL A O 1
ATOM 1768 N N . PHE A 1 229 ? -19.341 6.159 23.512 1.00 90.06 229 PHE A N 1
ATOM 1769 C CA . PHE A 1 229 ? -20.446 5.821 24.415 1.00 90.06 229 PHE A CA 1
ATOM 1770 C C . PHE A 1 229 ? -21.817 6.185 23.835 1.00 90.06 229 PHE A C 1
ATOM 1772 O O . PHE A 1 229 ? -22.802 5.531 24.187 1.00 90.06 229 PHE A O 1
ATOM 1779 N N . ALA A 1 230 ? -21.903 7.154 22.916 1.00 92.31 230 ALA A N 1
ATOM 1780 C CA . ALA A 1 230 ? -23.140 7.431 22.181 1.00 92.31 230 ALA A CA 1
ATOM 1781 C C . ALA A 1 230 ? -23.550 6.262 21.270 1.00 92.31 230 ALA A C 1
ATOM 1783 O O . ALA A 1 230 ? -24.747 6.030 21.092 1.00 92.31 230 ALA A O 1
ATOM 1784 N N . ALA A 1 231 ? -22.583 5.504 20.739 1.00 91.56 231 ALA A N 1
ATOM 1785 C CA . ALA A 1 231 ? -22.849 4.312 19.933 1.00 91.56 231 ALA A CA 1
ATOM 1786 C C . ALA A 1 231 ? -23.436 3.148 20.756 1.00 91.56 231 ALA A C 1
ATOM 1788 O O . ALA A 1 231 ? -24.062 2.250 20.196 1.00 91.56 231 ALA A O 1
ATOM 1789 N N . ALA A 1 232 ? -23.273 3.171 22.086 1.00 93.69 232 ALA A N 1
ATOM 1790 C CA . ALA A 1 232 ? -23.811 2.183 23.024 1.00 93.69 232 ALA A CA 1
ATOM 1791 C C . ALA A 1 232 ? -23.395 0.723 22.736 1.00 93.69 232 ALA A C 1
ATOM 1793 O O . ALA A 1 232 ? -24.150 -0.204 23.034 1.00 93.69 232 ALA A O 1
ATOM 1794 N N . LYS A 1 233 ? -22.189 0.509 22.185 1.00 93.75 233 LYS A N 1
ATOM 1795 C CA . LYS A 1 233 ? -21.665 -0.826 21.836 1.00 93.75 233 LYS A CA 1
ATOM 1796 C C . LYS A 1 233 ? -20.725 -1.449 22.872 1.00 93.75 233 LYS A C 1
ATOM 1798 O O . LYS A 1 233 ? -20.413 -2.633 22.750 1.00 93.75 233 LYS A O 1
ATOM 1803 N N . TYR A 1 234 ? -20.349 -0.702 23.912 1.00 95.56 234 TYR A N 1
ATOM 1804 C CA . TYR A 1 234 ? -19.430 -1.168 24.952 1.00 95.56 234 TYR A CA 1
ATOM 1805 C C . TYR A 1 234 ? -19.909 -2.463 25.623 1.00 95.56 234 TYR A C 1
ATOM 1807 O O . TYR A 1 234 ? -20.992 -2.492 26.208 1.00 95.56 234 TYR A O 1
ATOM 1815 N N . ASP A 1 235 ? -19.088 -3.512 25.544 1.00 94.31 235 ASP A N 1
ATOM 1816 C CA . ASP A 1 235 ? -19.317 -4.833 26.151 1.00 94.31 235 ASP A CA 1
ATOM 1817 C C . ASP A 1 235 ? -20.653 -5.491 25.739 1.00 94.31 235 ASP A C 1
ATOM 1819 O O . ASP A 1 235 ? -21.232 -6.316 26.445 1.00 94.31 235 ASP A O 1
ATOM 1823 N N . THR A 1 236 ? -21.175 -5.119 24.565 1.00 94.81 236 THR A N 1
ATOM 1824 C CA . THR A 1 236 ? -22.432 -5.682 24.037 1.00 94.81 236 THR A CA 1
ATOM 1825 C C . THR A 1 236 ? -22.223 -6.930 23.179 1.00 94.81 236 THR A C 1
ATOM 1827 O O . THR A 1 236 ? -23.187 -7.638 22.882 1.00 94.81 236 THR A O 1
ATOM 1830 N N . GLY A 1 237 ? -20.987 -7.184 22.737 1.00 92.19 237 GLY A N 1
ATOM 1831 C CA . GLY A 1 237 ? -20.660 -8.215 21.747 1.00 92.19 237 GLY A CA 1
ATOM 1832 C C . GLY A 1 237 ? -21.136 -7.894 20.323 1.00 92.19 237 GLY A C 1
ATOM 1833 O O . GLY A 1 237 ? -21.015 -8.738 19.437 1.00 92.19 237 GLY A O 1
ATOM 1834 N N . GLN A 1 238 ? -21.705 -6.706 20.094 1.00 95.06 238 GLN A N 1
ATOM 1835 C CA . GLN A 1 238 ? -22.025 -6.229 18.751 1.00 95.06 238 GLN A CA 1
ATOM 1836 C C . GLN A 1 238 ? -20.757 -5.761 18.046 1.00 95.06 238 GLN A C 1
ATOM 1838 O O . GLN A 1 238 ? -19.847 -5.242 18.689 1.00 95.06 238 GLN A O 1
ATOM 1843 N N . GLN A 1 239 ? -20.737 -5.904 16.719 1.00 95.69 239 GLN A N 1
ATOM 1844 C CA . GLN A 1 239 ? -19.633 -5.392 15.921 1.00 95.69 239 GLN A CA 1
ATOM 1845 C C . GLN A 1 239 ? -19.541 -3.870 16.035 1.00 95.69 239 GLN A C 1
ATOM 1847 O O . GLN A 1 239 ? -20.558 -3.187 15.863 1.00 95.69 239 GLN A O 1
ATOM 1852 N N . ALA A 1 240 ? -18.343 -3.365 16.305 1.00 96.75 240 ALA A N 1
ATOM 1853 C CA . ALA A 1 240 ? -18.027 -1.946 16.394 1.00 96.75 240 ALA A CA 1
ATOM 1854 C C . ALA A 1 240 ? -16.979 -1.572 15.338 1.00 96.75 240 ALA A C 1
ATOM 1856 O O . ALA A 1 240 ? -16.096 -2.372 15.043 1.00 96.75 240 ALA A O 1
ATOM 1857 N N . GLY A 1 241 ? -17.111 -0.376 14.765 1.00 95.62 241 GLY A N 1
ATOM 1858 C CA . GLY A 1 241 ? -16.046 0.282 14.006 1.00 95.62 241 GLY A CA 1
ATOM 1859 C C . GLY A 1 241 ? -15.223 1.236 14.876 1.00 95.62 241 GLY A C 1
ATOM 1860 O O . GLY A 1 241 ? -15.484 1.401 16.073 1.00 95.62 241 GLY A O 1
ATOM 1861 N N . TRP A 1 242 ? -14.265 1.929 14.266 1.00 95.56 242 TRP A N 1
ATOM 1862 C CA . TRP A 1 242 ? -13.358 2.865 14.934 1.00 95.56 242 TRP A CA 1
ATOM 1863 C C . TRP A 1 242 ? -14.100 3.958 15.711 1.00 95.56 242 TRP A C 1
ATOM 1865 O O . TRP A 1 242 ? -13.852 4.171 16.898 1.00 95.56 242 TRP A O 1
ATOM 1875 N N . SER A 1 243 ? -15.062 4.617 15.055 1.00 95.56 243 SER A N 1
ATOM 1876 C CA . SER A 1 243 ? -15.867 5.692 15.663 1.00 95.56 243 SER A CA 1
ATOM 1877 C C . SER A 1 243 ? -16.813 5.205 16.767 1.00 95.56 243 SER A C 1
ATOM 1879 O O . SER A 1 243 ? -17.363 6.001 17.528 1.00 95.56 243 SER A O 1
ATOM 1881 N N . GLU A 1 244 ? -16.985 3.889 16.881 1.00 96.12 244 GLU A N 1
ATOM 1882 C CA . GLU A 1 244 ? -17.824 3.230 17.877 1.00 96.12 244 GLU A CA 1
ATOM 1883 C C . GLU A 1 244 ? -16.998 2.549 18.980 1.00 96.12 244 GLU A C 1
ATOM 1885 O O . GLU A 1 244 ? -17.586 1.990 19.907 1.00 96.12 244 GLU A O 1
ATOM 1890 N N . GLY A 1 245 ? -15.664 2.628 18.897 1.00 94.31 245 GLY A N 1
ATOM 1891 C CA . GLY A 1 245 ? -14.729 2.229 19.946 1.00 94.31 245 GLY A CA 1
ATOM 1892 C C . GLY A 1 245 ? -13.846 1.014 19.654 1.00 94.31 245 GLY A C 1
ATOM 1893 O O . GLY A 1 245 ? -13.093 0.649 20.548 1.00 94.31 245 GLY A O 1
ATOM 1894 N N . ASP A 1 246 ? -13.891 0.411 18.459 1.00 96.75 246 ASP A N 1
ATOM 1895 C CA . ASP A 1 246 ? -12.956 -0.663 18.058 1.00 96.75 246 ASP A CA 1
ATOM 1896 C C . ASP A 1 246 ? -11.586 -0.075 17.677 1.00 96.75 246 ASP A C 1
ATOM 1898 O O . ASP A 1 246 ? -11.261 0.168 16.508 1.00 96.75 246 ASP A O 1
ATOM 1902 N N . TRP A 1 247 ? -10.767 0.226 18.677 1.00 95.19 247 TRP A N 1
ATOM 1903 C CA . TRP A 1 247 ? -9.449 0.823 18.472 1.00 95.19 247 TRP A CA 1
ATOM 1904 C C . TRP A 1 247 ? -8.371 -0.233 18.248 1.00 95.19 247 TRP A C 1
ATOM 1906 O O . TRP A 1 247 ? -7.398 0.046 17.545 1.00 95.19 247 TRP A O 1
ATOM 1916 N N . ASN A 1 248 ? -8.543 -1.449 18.772 1.00 93.81 248 ASN A N 1
ATOM 1917 C CA . ASN A 1 248 ? -7.573 -2.532 18.585 1.00 93.81 248 ASN A CA 1
ATOM 1918 C C . ASN A 1 248 ? -7.800 -3.357 17.294 1.00 93.81 248 ASN A C 1
ATOM 1920 O O . ASN A 1 248 ? -6.916 -4.130 16.920 1.00 93.81 248 ASN A O 1
ATOM 1924 N N . GLY A 1 249 ? -8.925 -3.173 16.595 1.00 94.50 249 GLY A N 1
ATOM 1925 C CA . GLY A 1 249 ? -9.254 -3.867 15.347 1.00 94.50 249 GLY A CA 1
ATOM 1926 C C . GLY A 1 249 ? -9.798 -5.287 15.545 1.00 94.50 249 GLY A C 1
ATOM 1927 O O . GLY A 1 249 ? -9.686 -6.122 14.638 1.00 94.50 249 GLY A O 1
ATOM 1928 N N . ASP A 1 250 ? -10.335 -5.604 16.727 1.00 95.38 250 ASP A N 1
ATOM 1929 C CA . ASP A 1 250 ? -10.956 -6.897 17.036 1.00 95.38 250 ASP A CA 1
ATOM 1930 C C . ASP A 1 250 ? -12.456 -6.965 16.687 1.00 95.38 250 ASP A C 1
ATOM 1932 O O . ASP A 1 250 ? -13.091 -8.014 16.854 1.00 95.38 250 ASP A O 1
ATOM 1936 N N . LEU A 1 251 ? -12.984 -5.884 16.096 1.00 96.25 251 LEU A N 1
ATOM 1937 C CA . LEU A 1 251 ? -14.382 -5.671 15.719 1.00 96.25 251 LEU A CA 1
ATOM 1938 C C . LEU A 1 251 ? -15.339 -5.578 16.907 1.00 96.25 251 LEU A C 1
ATOM 1940 O O . LEU A 1 251 ? -16.551 -5.642 16.698 1.00 96.25 251 LEU A O 1
ATOM 1944 N N . LEU A 1 252 ? -14.860 -5.435 18.141 1.00 96.75 252 LEU A N 1
ATOM 1945 C CA . LEU A 1 252 ? -15.686 -5.280 19.334 1.00 96.75 252 LEU A CA 1
ATOM 1946 C C . LEU A 1 252 ? -15.242 -4.041 20.104 1.00 96.75 252 LEU A C 1
ATOM 1948 O O . LEU A 1 252 ? -14.065 -3.755 20.196 1.00 96.75 252 LEU A O 1
ATOM 1952 N N . PHE A 1 253 ? -16.186 -3.345 20.740 1.00 96.94 253 PHE A N 1
ATOM 1953 C CA . PHE A 1 253 ? -15.835 -2.289 21.687 1.00 96.94 253 PHE A CA 1
ATOM 1954 C C . PHE A 1 253 ? -15.880 -2.830 23.117 1.00 96.94 253 PHE A C 1
ATOM 1956 O O . PHE A 1 253 ? -16.957 -3.090 23.667 1.00 96.94 253 PHE A O 1
ATOM 1963 N N . ASN A 1 254 ? -14.716 -3.025 23.729 1.00 95.00 254 ASN A N 1
ATOM 1964 C CA . ASN A 1 254 ? -14.577 -3.564 25.078 1.00 95.00 254 ASN A CA 1
ATOM 1965 C C . ASN A 1 254 ? -13.367 -2.960 25.824 1.00 95.00 254 ASN A C 1
ATOM 1967 O O . ASN A 1 254 ? -12.807 -1.932 25.455 1.00 95.00 254 ASN A O 1
ATOM 1971 N N . SER A 1 255 ? -12.982 -3.543 26.963 1.00 92.88 255 SER A N 1
ATOM 1972 C CA . SER A 1 255 ? -11.845 -3.035 27.744 1.00 92.88 255 SER A CA 1
ATOM 1973 C C . SER A 1 255 ? -10.494 -3.126 27.024 1.00 92.88 255 SER A C 1
ATOM 1975 O O . SER A 1 255 ? -9.580 -2.375 27.366 1.00 92.88 255 SER A O 1
ATOM 1977 N N . GLY A 1 256 ? -10.355 -4.040 26.061 1.00 92.38 256 GLY A N 1
ATOM 1978 C CA . GLY A 1 256 ? -9.162 -4.196 25.232 1.00 92.38 256 GLY A CA 1
ATOM 1979 C C . GLY A 1 256 ? -8.854 -2.941 24.419 1.00 92.38 256 GLY A C 1
ATOM 1980 O O . GLY A 1 256 ? -7.689 -2.548 24.338 1.00 92.38 256 GLY A O 1
ATOM 1981 N N . ASP A 1 257 ? -9.883 -2.254 23.929 1.00 94.56 257 ASP A N 1
ATOM 1982 C CA . ASP A 1 257 ? -9.742 -0.994 23.199 1.00 94.56 257 ASP A CA 1
ATOM 1983 C C . ASP A 1 257 ? -9.176 0.102 24.082 1.00 94.56 257 ASP A C 1
ATOM 1985 O O . ASP A 1 257 ? -8.209 0.758 23.703 1.00 94.56 257 ASP A O 1
ATOM 1989 N N . PHE A 1 258 ? -9.688 0.246 25.308 1.00 88.38 258 PHE A N 1
ATOM 1990 C CA . PHE A 1 258 ? -9.125 1.208 26.256 1.00 88.38 258 PHE A CA 1
ATOM 1991 C C . PHE A 1 258 ? -7.645 0.934 26.517 1.00 88.38 258 PHE A C 1
ATOM 1993 O O . PHE A 1 258 ? -6.844 1.867 26.541 1.00 88.38 258 PHE A O 1
ATOM 2000 N N . VAL A 1 259 ? -7.257 -0.334 26.684 1.00 92.25 259 VAL A N 1
ATOM 2001 C CA . VAL A 1 259 ? -5.844 -0.689 26.866 1.00 92.25 259 VAL A CA 1
ATOM 2002 C C . VAL A 1 259 ? -5.026 -0.287 25.641 1.00 92.25 259 VAL A C 1
ATOM 2004 O O . VAL A 1 259 ? -3.964 0.309 25.812 1.00 92.25 259 VAL A O 1
ATOM 2007 N N . CYS A 1 260 ? -5.514 -0.555 24.429 1.00 87.44 260 CYS A N 1
ATOM 2008 C CA . CYS A 1 260 ? -4.840 -0.165 23.194 1.00 87.44 260 CYS A CA 1
ATOM 2009 C C . CYS A 1 260 ? -4.688 1.364 23.085 1.00 87.44 260 CYS A C 1
ATOM 2011 O O . CYS A 1 260 ? -3.569 1.864 22.940 1.00 87.44 260 CYS A O 1
ATOM 2013 N N . ALA A 1 261 ? -5.774 2.117 23.267 1.00 88.31 261 ALA A N 1
ATOM 2014 C CA . ALA A 1 261 ? -5.758 3.572 23.171 1.00 88.31 261 ALA A CA 1
ATOM 2015 C C . ALA A 1 261 ? -4.889 4.242 24.233 1.00 88.31 261 ALA A C 1
ATOM 2017 O O . ALA A 1 261 ? -4.107 5.124 23.900 1.00 88.31 261 ALA A O 1
ATOM 2018 N N . PHE A 1 262 ? -4.928 3.802 25.491 1.00 84.88 262 PHE A N 1
ATOM 2019 C CA . PHE A 1 262 ? -4.063 4.383 26.525 1.00 84.88 262 PHE A CA 1
ATOM 2020 C C . PHE A 1 262 ? -2.602 3.931 26.432 1.00 84.88 262 PHE A C 1
ATOM 2022 O O . PHE A 1 262 ? -1.725 4.628 26.941 1.00 84.88 262 PHE A O 1
ATOM 2029 N N . SER A 1 263 ? -2.318 2.787 25.803 1.00 84.19 263 SER A N 1
ATOM 2030 C CA . SER A 1 263 ? -0.936 2.326 25.604 1.00 84.19 263 SER A CA 1
ATOM 2031 C C . SER A 1 263 ? -0.243 3.051 24.450 1.00 84.19 263 SER A C 1
ATOM 2033 O O . SER A 1 263 ? 0.969 3.252 24.501 1.00 84.19 263 SER A O 1
ATOM 2035 N N . CYS A 1 264 ? -0.999 3.451 23.424 1.00 75.12 264 CYS A N 1
ATOM 2036 C CA . CYS A 1 264 ? -0.457 3.995 22.175 1.00 75.12 264 CYS A CA 1
ATOM 2037 C C . CYS A 1 264 ? -0.804 5.480 21.937 1.00 75.12 264 CYS A C 1
ATOM 2039 O O . CYS A 1 264 ? -0.129 6.156 21.157 1.00 75.12 264 CYS A O 1
ATOM 2041 N N . GLY A 1 265 ? -1.846 5.996 22.592 1.00 73.44 265 GLY A N 1
ATOM 2042 C CA . GLY A 1 265 ? -2.406 7.331 22.391 1.00 73.44 265 GLY A CA 1
ATOM 2043 C C . GLY A 1 265 ? -2.048 8.328 23.510 1.00 73.44 265 GLY A C 1
ATOM 2044 O O . GLY A 1 265 ? -2.127 7.997 24.695 1.00 73.44 265 GLY A O 1
ATOM 2045 N N . PRO A 1 266 ? -1.681 9.578 23.176 1.00 78.38 266 PRO A N 1
ATOM 2046 C CA . PRO A 1 266 ? -1.363 10.625 24.140 1.00 78.38 266 PRO A CA 1
ATOM 2047 C C . PRO A 1 266 ? -2.641 11.325 24.647 1.00 78.38 266 PRO A C 1
ATOM 2049 O O . PRO A 1 266 ? -2.972 12.432 24.228 1.00 78.38 266 PRO A O 1
ATOM 2052 N N . TYR A 1 267 ? -3.363 10.678 25.567 1.00 84.00 267 TYR A N 1
ATOM 2053 C CA . TYR A 1 267 ? -4.622 11.199 26.122 1.00 84.00 267 TYR A CA 1
ATOM 2054 C C . TYR A 1 267 ? -4.472 12.598 26.753 1.00 84.00 267 TYR A C 1
ATOM 2056 O O . TYR A 1 267 ? -3.627 12.786 27.632 1.00 84.00 267 TYR A O 1
ATOM 2064 N N . GLU A 1 268 ? -5.316 13.550 26.336 1.00 82.50 268 GLU A N 1
ATOM 2065 C CA . GLU A 1 268 ? -5.366 14.947 26.820 1.00 82.50 268 GLU A CA 1
ATOM 2066 C C . GLU A 1 268 ? -4.037 15.724 26.653 1.00 82.50 268 GLU A C 1
ATOM 2068 O O . GLU A 1 268 ? -3.757 16.671 27.390 1.00 82.50 268 GLU A O 1
ATOM 2073 N N . GLN A 1 269 ? -3.197 15.343 25.681 1.00 75.31 269 GLN A N 1
ATOM 2074 C CA . GLN A 1 269 ? -1.935 16.044 25.374 1.00 75.31 269 GLN A CA 1
ATOM 2075 C C . GLN A 1 269 ? -2.035 16.988 24.160 1.00 75.31 269 GLN A C 1
ATOM 2077 O O . GLN A 1 269 ? -1.052 17.646 23.821 1.00 75.31 269 GLN A O 1
ATOM 2082 N N . GLY A 1 270 ? -3.225 17.104 23.557 1.00 69.12 270 GLY A N 1
ATOM 2083 C CA . GLY A 1 270 ? -3.500 17.928 22.377 1.00 69.12 270 GLY A CA 1
ATOM 2084 C C . GLY A 1 270 ? -3.138 17.250 21.051 1.00 69.12 270 GLY A C 1
ATOM 2085 O O . GLY A 1 270 ? -2.622 16.132 21.027 1.00 69.12 270 GLY A O 1
ATOM 2086 N N . SER A 1 271 ? -3.436 17.935 19.944 1.00 66.94 271 SER A N 1
ATOM 2087 C CA . SER A 1 271 ? -3.160 17.456 18.583 1.00 66.94 271 SER A CA 1
ATOM 2088 C C . SER A 1 271 ? -1.682 17.127 18.346 1.00 66.94 271 SER A C 1
ATOM 2090 O O . SER A 1 271 ? -0.792 17.909 18.697 1.00 66.94 271 SER A O 1
ATOM 2092 N N . ARG A 1 272 ? -1.414 16.010 17.654 1.00 63.50 272 ARG A N 1
ATOM 2093 C CA . ARG A 1 272 ? -0.049 15.634 17.226 1.00 63.50 272 ARG A CA 1
ATOM 2094 C C . ARG A 1 272 ? 0.541 16.589 16.177 1.00 63.50 272 ARG A C 1
ATOM 2096 O O . ARG A 1 272 ? 1.748 16.578 15.962 1.00 63.50 272 ARG A O 1
ATOM 2103 N N . ASP A 1 273 ? -0.268 17.472 15.587 1.00 49.62 273 ASP A N 1
ATOM 2104 C CA . ASP A 1 273 ? 0.152 18.524 14.640 1.00 49.62 273 ASP A CA 1
ATOM 2105 C C . ASP A 1 273 ? 0.937 19.696 15.285 1.00 49.62 273 ASP A C 1
ATOM 2107 O O . ASP A 1 273 ? 1.293 20.685 14.637 1.00 49.62 273 ASP A O 1
ATOM 2111 N N . GLY A 1 274 ? 1.280 19.586 16.570 1.00 40.28 274 GLY A N 1
ATOM 2112 C CA . GLY A 1 274 ? 2.025 20.573 17.348 1.00 40.28 274 GLY A CA 1
ATOM 2113 C C . GLY A 1 274 ? 3.550 20.509 17.225 1.00 40.28 274 GLY A C 1
ATOM 2114 O O . GLY A 1 274 ? 4.237 20.423 18.239 1.00 40.28 274 GLY A O 1
ATOM 2115 N N . GLY A 1 275 ? 4.080 20.659 16.010 1.00 34.50 275 GLY A N 1
ATOM 2116 C CA . GLY A 1 275 ? 5.445 21.134 15.773 1.00 34.50 275 GLY A CA 1
ATOM 2117 C C . GLY A 1 275 ? 6.546 20.076 15.786 1.00 34.50 275 GLY A C 1
ATOM 2118 O O . GLY A 1 275 ? 6.509 19.095 16.517 1.00 34.50 275 GLY A O 1
ATOM 2119 N N . LEU A 1 276 ? 7.568 20.342 14.968 1.00 33.56 276 LEU A N 1
ATOM 2120 C CA . LEU A 1 276 ? 8.900 19.749 15.021 1.00 33.56 276 LEU A CA 1
ATOM 2121 C C . LEU A 1 276 ? 9.322 19.548 16.482 1.00 33.56 276 LEU A C 1
ATOM 2123 O O . LEU A 1 276 ? 9.903 20.446 17.100 1.00 33.56 276 LEU A O 1
ATOM 2127 N N . MET A 1 277 ? 9.053 18.369 17.043 1.00 31.27 277 MET A N 1
ATOM 2128 C CA . MET A 1 277 ? 9.781 17.919 18.206 1.00 31.27 277 MET A CA 1
ATOM 2129 C C . MET A 1 277 ? 11.217 17.814 17.722 1.00 31.27 277 MET A C 1
ATOM 2131 O O . MET A 1 277 ? 11.612 16.855 17.064 1.00 31.27 277 MET A O 1
ATOM 2135 N N . VAL A 1 278 ? 11.994 18.850 18.035 1.00 35.97 278 VAL A N 1
ATOM 2136 C CA . VAL A 1 278 ? 13.408 18.710 18.331 1.00 35.97 278 VAL A CA 1
ATOM 2137 C C . VAL A 1 278 ? 13.471 17.509 19.258 1.00 35.97 278 VAL A C 1
ATOM 2139 O O . VAL A 1 278 ? 13.179 17.620 20.448 1.00 35.97 278 VAL A O 1
ATOM 2142 N N . VAL A 1 279 ? 13.761 16.341 18.686 1.00 35.28 279 VAL A N 1
ATOM 2143 C CA . VAL A 1 279 ? 14.220 15.187 19.437 1.00 35.28 279 VAL A CA 1
ATOM 2144 C C . VAL A 1 279 ? 15.330 15.758 20.307 1.00 35.28 279 VAL A C 1
ATOM 2146 O O . VAL A 1 279 ? 16.292 16.300 19.754 1.00 35.28 279 VAL A O 1
ATOM 2149 N N . PRO A 1 280 ? 15.220 15.741 21.647 1.00 43.72 280 PRO A N 1
ATOM 2150 C CA . PRO A 1 280 ? 16.390 15.966 22.461 1.00 43.72 280 PRO A CA 1
ATOM 2151 C C . PRO A 1 280 ? 17.338 14.852 22.046 1.00 43.72 280 PRO A C 1
ATOM 2153 O O . PRO A 1 280 ? 17.095 13.687 22.371 1.00 43.72 280 PRO A O 1
ATOM 2156 N N . GLU A 1 281 ? 18.344 15.192 21.238 1.00 52.44 281 GLU A N 1
ATOM 2157 C CA . GLU A 1 281 ? 19.351 14.234 20.817 1.00 52.44 281 GLU A CA 1
ATOM 2158 C C . GLU A 1 281 ? 19.802 13.480 22.071 1.00 52.44 281 GLU A C 1
ATOM 2160 O O . GLU A 1 281 ? 19.958 14.100 23.140 1.00 52.44 281 GLU A O 1
ATOM 2165 N N . PRO A 1 282 ? 19.988 12.149 21.999 1.00 44.09 282 PRO A N 1
ATOM 2166 C CA . PRO A 1 282 ? 20.567 11.437 23.119 1.00 44.09 282 PRO A CA 1
ATOM 2167 C C . PRO A 1 282 ? 21.835 12.197 23.507 1.00 44.09 282 PRO A C 1
ATOM 2169 O O . PRO A 1 282 ? 22.631 12.564 22.643 1.00 44.09 282 PRO A O 1
ATOM 2172 N N . ARG A 1 283 ? 22.002 12.477 24.805 1.00 53.62 283 ARG A N 1
ATOM 2173 C CA . ARG A 1 283 ? 23.039 13.359 25.391 1.00 53.62 283 ARG A CA 1
ATOM 2174 C C . ARG A 1 283 ? 24.495 13.008 25.006 1.00 53.62 283 ARG A C 1
ATOM 2176 O O . ARG A 1 283 ? 25.429 13.626 25.507 1.00 53.62 283 ARG A O 1
ATOM 2183 N N . LEU A 1 284 ? 24.707 12.033 24.127 1.00 55.28 284 LEU A N 1
ATOM 2184 C CA . LEU A 1 284 ? 25.958 11.627 23.504 1.00 55.28 284 LEU A CA 1
ATOM 2185 C C . LEU A 1 284 ? 26.647 12.755 22.723 1.00 55.28 284 LEU A C 1
ATOM 2187 O O . LEU A 1 284 ? 27.857 12.886 22.875 1.00 55.28 284 LEU A O 1
ATOM 2191 N N . LEU A 1 285 ? 25.939 13.609 21.971 1.00 54.00 285 LEU A N 1
ATOM 2192 C CA . LEU A 1 285 ? 26.586 14.723 21.249 1.00 54.00 285 LEU A CA 1
ATOM 2193 C C . LEU A 1 285 ? 27.052 15.836 22.200 1.00 54.00 285 LEU A C 1
ATOM 2195 O O . LEU A 1 285 ? 28.169 16.343 22.072 1.00 54.00 285 LEU A O 1
ATOM 2199 N N . SER A 1 286 ? 26.271 16.138 23.242 1.00 57.38 286 SER A N 1
ATOM 2200 C CA . SER A 1 286 ? 26.686 17.075 24.296 1.00 57.38 286 SER A CA 1
ATOM 2201 C C . SER A 1 286 ? 27.888 16.546 25.089 1.00 57.38 286 SER A C 1
ATOM 2203 O O . SER A 1 286 ? 28.815 17.304 25.378 1.00 57.38 286 SER A O 1
ATOM 2205 N N . PHE A 1 287 ? 27.924 15.242 25.395 1.00 55.94 287 PHE A N 1
ATOM 2206 C CA . PHE A 1 287 ? 29.078 14.605 26.039 1.00 55.94 287 PHE A CA 1
ATOM 2207 C C . PHE A 1 287 ? 30.299 14.529 25.113 1.00 55.94 287 PHE A C 1
ATOM 2209 O O . PHE A 1 287 ? 31.408 14.798 25.570 1.00 55.94 287 PHE A O 1
ATOM 2216 N N . ALA A 1 288 ? 30.126 14.233 23.823 1.00 57.50 288 ALA A N 1
ATOM 2217 C CA . ALA A 1 288 ? 31.222 14.190 22.857 1.00 57.50 288 ALA A CA 1
ATOM 2218 C C . ALA A 1 288 ? 31.886 15.568 22.696 1.00 57.50 288 ALA A C 1
ATOM 2220 O O . ALA A 1 288 ? 33.114 15.664 22.743 1.00 57.50 288 ALA A O 1
ATOM 2221 N N . CYS A 1 289 ? 31.098 16.645 22.618 1.00 57.78 289 CYS A N 1
ATOM 2222 C CA . CYS A 1 289 ? 31.615 18.017 22.564 1.00 57.78 289 CYS A CA 1
ATOM 2223 C C . CYS A 1 289 ? 32.315 18.443 23.869 1.00 57.78 289 CYS A C 1
ATOM 2225 O O . CYS A 1 289 ? 33.334 19.144 23.829 1.00 57.78 289 CYS A O 1
ATOM 2227 N N . LEU A 1 290 ? 31.838 17.990 25.033 1.00 62.44 290 LEU A N 1
ATOM 2228 C CA . LEU A 1 290 ? 32.482 18.274 26.323 1.00 62.44 290 LEU A CA 1
ATOM 2229 C C . LEU A 1 290 ? 33.798 17.488 26.484 1.00 62.44 290 LEU A C 1
ATOM 2231 O O . LEU A 1 290 ? 34.808 18.028 26.934 1.00 62.44 290 LEU A O 1
ATOM 2235 N N . VAL A 1 291 ? 33.842 16.235 26.031 1.00 68.38 291 VAL A N 1
ATOM 2236 C CA . VAL A 1 291 ? 35.065 15.419 26.052 1.00 68.38 291 VAL A CA 1
ATOM 2237 C C . VAL A 1 291 ? 36.108 15.954 25.062 1.00 68.38 291 VAL A C 1
ATOM 2239 O O . VAL A 1 291 ? 37.276 16.092 25.431 1.00 68.38 291 VAL A O 1
ATOM 2242 N N . LEU A 1 292 ? 35.708 16.343 23.845 1.00 68.56 292 LEU A N 1
ATOM 2243 C CA . LEU A 1 292 ? 36.606 16.961 22.859 1.00 68.56 292 LEU A CA 1
ATOM 2244 C C . LEU A 1 292 ? 37.166 18.301 23.348 1.00 68.56 292 LEU A C 1
ATOM 2246 O O . LEU A 1 292 ? 38.368 18.538 23.226 1.00 68.56 292 LEU A O 1
ATOM 2250 N N . SER A 1 293 ? 36.343 19.153 23.965 1.00 70.06 293 SER A N 1
ATOM 2251 C CA . SER A 1 293 ? 36.815 20.432 24.515 1.00 70.06 293 SER A CA 1
ATOM 2252 C C . SER A 1 293 ? 37.796 20.244 25.679 1.00 70.06 293 SER A C 1
ATOM 2254 O O . SER A 1 293 ? 38.825 20.921 25.722 1.00 70.06 293 SER A O 1
ATOM 2256 N N . VAL A 1 294 ? 37.580 19.264 26.564 1.00 74.38 294 VAL A N 1
ATOM 2257 C CA . VAL A 1 294 ? 38.537 18.932 27.638 1.00 74.38 294 VAL A CA 1
ATOM 2258 C C . VAL A 1 294 ? 39.858 18.378 27.083 1.00 74.38 294 VAL A C 1
ATOM 2260 O O . VAL A 1 294 ? 40.929 18.732 27.588 1.00 74.38 294 VAL A O 1
ATOM 2263 N N . ILE A 1 295 ? 39.820 17.549 26.034 1.00 76.75 295 ILE A N 1
ATOM 2264 C CA . ILE A 1 295 ? 41.029 17.018 25.377 1.00 76.75 295 ILE A CA 1
ATOM 2265 C C . ILE A 1 295 ? 41.815 18.142 24.685 1.00 76.75 295 ILE A C 1
ATOM 2267 O O . ILE A 1 295 ? 43.037 18.225 24.846 1.00 76.75 295 ILE A O 1
ATOM 2271 N N . LEU A 1 296 ? 41.131 19.046 23.977 1.00 74.50 296 LEU A N 1
ATOM 2272 C CA . LEU A 1 296 ? 41.758 20.183 23.297 1.00 74.50 296 LEU A CA 1
ATOM 2273 C C . LEU A 1 296 ? 42.405 21.159 24.291 1.00 74.50 296 LEU A C 1
ATOM 2275 O O . LEU A 1 296 ? 43.560 21.542 24.095 1.00 74.50 296 LEU A O 1
ATOM 2279 N N . VAL A 1 297 ? 41.734 21.488 25.401 1.00 77.12 297 VAL A N 1
ATOM 2280 C CA . VAL A 1 297 ? 42.303 22.350 26.456 1.00 77.12 297 VAL A CA 1
ATOM 2281 C C . VAL A 1 297 ? 43.528 21.699 27.105 1.00 77.12 297 VAL A C 1
ATOM 2283 O O . VAL A 1 297 ? 44.547 22.365 27.308 1.00 77.12 297 VAL A O 1
ATOM 2286 N N . ARG A 1 298 ? 43.490 20.386 27.376 1.00 70.56 298 ARG A N 1
ATOM 2287 C CA . ARG A 1 298 ? 44.653 19.655 27.911 1.00 70.56 298 ARG A CA 1
ATOM 2288 C C . ARG A 1 298 ? 45.846 19.667 26.958 1.00 70.56 298 ARG A C 1
ATOM 2290 O O . ARG A 1 298 ? 46.976 19.852 27.415 1.00 70.56 298 ARG A O 1
ATOM 2297 N N . ASN A 1 299 ? 45.619 19.494 25.659 1.00 68.31 299 ASN A N 1
ATOM 2298 C CA . ASN A 1 299 ? 46.692 19.519 24.665 1.00 68.31 299 ASN A CA 1
ATOM 2299 C C . ASN A 1 299 ? 47.292 20.924 24.510 1.00 68.31 299 ASN A C 1
ATOM 2301 O O . ASN A 1 299 ? 48.514 21.060 24.433 1.00 68.31 299 ASN A O 1
ATOM 2305 N N . PHE A 1 300 ? 46.465 21.970 24.577 1.00 66.44 300 PHE A N 1
ATOM 2306 C CA . PHE A 1 300 ? 46.931 23.356 24.519 1.00 66.44 300 PHE A CA 1
ATOM 2307 C C . PHE A 1 300 ? 47.764 23.748 25.751 1.00 66.44 300 PHE A C 1
ATOM 2309 O O . PHE A 1 300 ? 48.813 24.384 25.627 1.00 66.44 300 PHE A O 1
ATOM 2316 N N . GLN A 1 301 ? 47.359 23.316 26.951 1.00 65.06 301 GLN A N 1
ATOM 2317 C CA . GLN A 1 301 ? 48.151 23.553 28.162 1.00 65.06 301 GLN A CA 1
ATOM 2318 C C . GLN A 1 301 ? 49.484 22.792 28.147 1.00 65.06 301 GLN A C 1
ATOM 2320 O O . GLN A 1 301 ? 50.507 23.348 28.544 1.00 65.06 301 GLN A O 1
ATOM 2325 N N . ARG A 1 302 ? 49.517 21.557 27.627 1.00 59.97 302 ARG A N 1
ATOM 2326 C CA . ARG A 1 302 ? 50.772 20.799 27.469 1.00 59.97 302 ARG A CA 1
ATOM 2327 C C . ARG A 1 302 ? 51.733 21.458 26.476 1.00 59.97 302 ARG A C 1
ATOM 2329 O O . ARG A 1 302 ? 52.928 21.496 26.753 1.00 59.97 302 ARG A O 1
ATOM 2336 N N . ALA A 1 303 ? 51.233 22.029 25.380 1.00 58.66 303 ALA A N 1
ATOM 2337 C CA . ALA A 1 303 ? 52.064 22.750 24.414 1.00 58.66 303 ALA A CA 1
ATOM 2338 C C . ALA A 1 303 ? 52.689 24.033 25.005 1.00 58.66 303 ALA A C 1
ATOM 2340 O O . ALA A 1 303 ? 53.861 24.318 24.757 1.00 58.66 303 ALA A O 1
ATOM 2341 N N . ASN A 1 304 ? 51.955 24.766 25.850 1.00 56.41 304 ASN A N 1
ATOM 2342 C CA . ASN A 1 304 ? 52.433 26.016 26.462 1.00 56.41 304 ASN A CA 1
ATOM 2343 C C . ASN A 1 304 ? 53.402 25.820 27.648 1.00 56.41 304 ASN A C 1
ATOM 2345 O O . ASN A 1 304 ? 54.223 26.695 27.939 1.00 56.41 304 ASN A O 1
ATOM 2349 N N . VAL A 1 305 ? 53.362 24.665 28.322 1.00 56.66 305 VAL A N 1
ATOM 2350 C CA . VAL A 1 305 ? 54.333 24.318 29.382 1.00 56.66 305 VAL A CA 1
ATOM 2351 C C . VAL A 1 305 ? 55.707 23.953 28.797 1.00 56.66 305 VAL A C 1
ATOM 2353 O O . VAL A 1 305 ? 56.733 24.159 29.444 1.00 56.66 305 VAL A O 1
ATOM 2356 N N . VAL A 1 306 ? 55.765 23.472 27.551 1.00 55.41 306 VAL A N 1
ATOM 2357 C CA . VAL A 1 306 ? 57.035 23.125 26.885 1.00 55.41 306 VAL A CA 1
ATOM 2358 C C . VAL A 1 306 ? 57.763 24.368 26.350 1.00 55.41 306 VAL A C 1
ATOM 2360 O O . VAL A 1 306 ? 58.992 24.416 26.374 1.00 55.41 306 VAL A O 1
ATOM 2363 N N . THR A 1 307 ? 57.047 25.423 25.951 1.00 53.78 307 THR A N 1
ATOM 2364 C CA . THR A 1 307 ? 57.647 26.662 25.413 1.00 53.78 307 THR A CA 1
ATOM 2365 C C . THR A 1 307 ? 58.127 27.654 26.478 1.00 53.78 307 THR A C 1
ATOM 2367 O O . THR A 1 307 ? 58.987 28.488 26.190 1.00 53.78 307 THR A O 1
ATOM 2370 N N . THR A 1 308 ? 57.657 27.551 27.725 1.00 54.12 308 THR A N 1
ATOM 2371 C CA . THR A 1 308 ? 58.067 28.442 28.832 1.00 54.12 308 THR A CA 1
ATOM 2372 C C . THR A 1 308 ? 59.304 27.965 29.602 1.00 54.12 308 THR A C 1
ATOM 2374 O O . THR A 1 308 ? 59.909 28.751 30.325 1.00 54.12 308 THR A O 1
ATOM 2377 N N . ARG A 1 309 ? 59.775 26.727 29.382 1.00 51.72 309 ARG A N 1
ATOM 2378 C CA . ARG A 1 309 ? 61.013 26.200 29.996 1.00 51.72 309 ARG A CA 1
ATOM 2379 C C . ARG A 1 309 ? 62.294 26.472 29.183 1.00 51.72 309 ARG A C 1
ATOM 2381 O O . ARG A 1 309 ? 63.375 26.093 29.618 1.00 51.72 309 ARG A O 1
ATOM 2388 N N . GLY A 1 310 ? 62.184 27.139 28.027 1.00 53.12 310 GLY A N 1
ATOM 2389 C CA . GLY A 1 310 ? 63.299 27.427 27.107 1.00 53.12 310 GLY A CA 1
ATOM 2390 C C . GLY A 1 310 ? 63.794 28.881 27.069 1.00 53.12 310 GLY A C 1
ATOM 2391 O O . GLY A 1 310 ? 64.680 29.193 26.277 1.00 53.12 310 GLY A O 1
ATOM 2392 N N . LYS A 1 311 ? 63.246 29.792 27.886 1.00 55.75 311 LYS A N 1
ATOM 2393 C CA . LYS A 1 311 ? 63.629 31.219 27.891 1.00 55.75 311 LYS A CA 1
ATOM 2394 C C . LYS A 1 311 ? 63.853 31.764 29.307 1.00 55.75 311 LYS A C 1
ATOM 2396 O O . LYS A 1 311 ? 63.167 32.679 29.739 1.00 55.75 311 LYS A O 1
ATOM 2401 N N . SER A 1 312 ? 64.846 31.237 30.023 1.00 55.88 312 SER A N 1
ATOM 2402 C CA . SER A 1 312 ? 65.437 31.950 31.168 1.00 55.88 312 SER A CA 1
ATOM 2403 C C . SER A 1 312 ? 66.908 31.573 31.387 1.00 55.88 312 SER A C 1
ATOM 2405 O O . SER A 1 312 ? 67.255 30.968 32.391 1.00 55.88 312 SER A O 1
ATOM 2407 N N . HIS A 1 313 ? 67.787 31.914 30.439 1.00 54.00 313 HIS A N 1
ATOM 2408 C CA . HIS A 1 313 ? 69.211 32.146 30.724 1.00 54.00 313 HIS A CA 1
ATOM 2409 C C . HIS A 1 313 ? 69.886 32.895 29.565 1.00 54.00 313 HIS A C 1
ATOM 2411 O O . HIS A 1 313 ? 70.410 32.282 28.640 1.00 54.00 313 HIS A O 1
ATOM 2417 N N . ARG A 1 314 ? 69.859 34.233 29.620 1.00 54.09 314 ARG A N 1
ATOM 2418 C CA . ARG A 1 314 ? 70.917 35.140 29.125 1.00 54.09 314 ARG A CA 1
ATOM 2419 C C . ARG A 1 314 ? 70.512 36.591 29.393 1.00 54.09 314 ARG A C 1
ATOM 2421 O O . ARG A 1 314 ? 69.801 37.182 28.593 1.00 54.09 314 ARG A O 1
ATOM 2428 N N . ALA A 1 315 ? 70.957 37.129 30.525 1.00 48.81 315 ALA A N 1
ATOM 2429 C CA . ALA A 1 315 ? 71.159 38.562 30.749 1.00 48.81 315 ALA A CA 1
ATOM 2430 C C . ALA A 1 315 ? 71.869 38.760 32.099 1.00 48.81 315 ALA A C 1
ATOM 2432 O O . ALA A 1 315 ? 71.221 39.019 33.102 1.00 48.81 315 ALA A O 1
ATOM 2433 N N . TYR A 1 316 ? 73.190 38.576 32.118 1.00 43.78 316 TYR A N 1
ATOM 2434 C CA . TYR A 1 316 ? 74.098 39.329 32.987 1.00 43.78 316 TYR A CA 1
ATOM 2435 C C . TYR A 1 316 ? 75.409 39.495 32.218 1.00 43.78 316 TYR A C 1
ATOM 2437 O O . TYR A 1 316 ? 76.130 38.529 31.970 1.00 43.78 316 TYR A O 1
ATOM 2445 N N . GLY A 1 31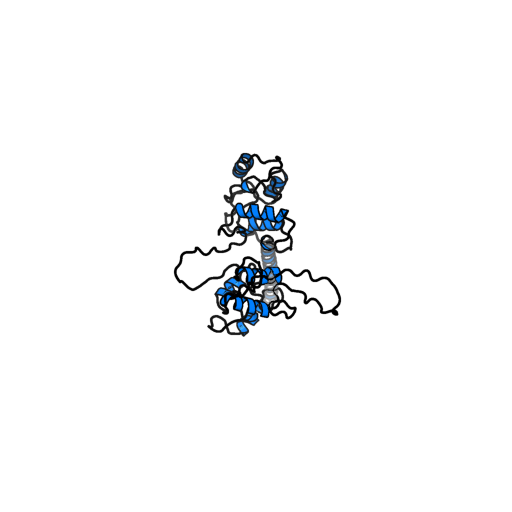7 ? 75.623 40.728 31.784 1.00 43.47 317 GLY A N 1
ATOM 2446 C CA . GLY A 1 317 ? 76.833 41.330 31.252 1.00 43.47 317 GLY A CA 1
ATOM 2447 C C . GLY A 1 317 ? 76.701 42.809 31.560 1.00 43.47 317 GLY A C 1
ATOM 2448 O O . GLY A 1 317 ? 75.582 43.321 31.322 1.00 43.47 317 GLY A O 1
#

Secondary structure (DSSP, 8-state):
---------------------------TT--S-SS---HHHHHHHHHHHHHT-GGG-SSSSSS-SHHHHHIIIIIIS---TT-SS-SS--SHHHHHHHHHTT-BTSSS---GGGT--SSSS-BSHHHHHHHSSTT--------------------TT-SS-SSS-SHHHHHHHHHHHHS-S--GGG-SS-SS--SHHHHHIIIIIIT---TT-TT-SS--SHHHHHHHHHTT-TTS--B--GGGT--SSSSB-SHHHHHHHHHHS-TTS--TTS--------THHHHHHHHHHHHHHHHHHHHHHHHGGG-------

Sequence (317 aa):
MFLTKRFLAIAVVSAQAFGSRALAEIIPGDFNGNGMRDTADLDLLAEGMVSGDNSLDLNGDGSLNDRDRIYWVQDLSNTFFGDSNLDGKLDSADMVLVFSASKFETSERATWAEGDWNGDLRFDSSDFLAGTNPWGLVGFEQGERNGGFQSGKRVIGDFNMNGKRDVDDLDRLAVAMQSRKYDSFFDLDRDGSVNLTDRLLWVVDLTNTSMGDSNFNGEFNSSDFVTVFAAAKYDTGQQAGWSEGDWNGDLLFNSGDFVCAFSCGPYEQGSRDGGLMVVPEPRLLSFACLVLSVILVRNFQRANVVTTRGKSHRAYG